Protein AF-A0AAW4YVU4-F1 (afdb_monomer_lite)

Organism: NCBI:txid52021

Radius of gyration: 49.83 Å; chains: 1; bounding box: 96×43×138 Å

Secondary structure (DSSP, 8-state):
-HHHHHHHHHHHTTS-TT-HHHHHHHHHHHHHTT-GGGGHHHHHHTS-HHHHHHHHHHHTTSHHHHHHHHHHHHHHHHHHHHHHH---------HHHHHHHHHHHHHTT--HHHHHHHHHHHHHHHHHHHHHHHHHHHHHHHHHHHHHHHHHHHHHHHHHHHHHHHHHHHHHHHHHHHHHHHHH-S--TTHHHH---HHHHHHHHHHHHHHHHHHHHHHHHHHHS--HHHHHHHHHHHHHHHHHHHTTS--

Foldseek 3Di:
DVVLVVVLCVLLVLQDQPDVVLLVLVCVVCVVVVNCVLCPQCVVPPVTSVSVSVSLSVVVVDPVSSVVSVVSSVVVVVVVCCVVVDDDDDDDDPPVVVVVLVVQCVVVVHDSVVSVVVVVVVVVVVVVVVVVVVVVVVVVVVVVVVVVVVVVVVLVVLVVVLVVVVVVVVVVVVVVVVVVCVVCDPDDPVVVVVPPPVVVVVVVVVVVVVVVVSVVVVVVSVVVPDPVVVVVVVVVVVVVVVVVVVVPPDD

Sequence (251 aa):
MERCHAEHQSLLNWMSNENQDQIDWIVGYLYKKNMQALLGDFFTLDGSNQTLIKIFEKELSKAEFRELIRKMRAAWHQQSYRKKKGKQVSFQLPERTVSELEKIAKDRSQSRTQTLRQIIHDAANQNQRLNKQSKKKIETLQKNLKALSGEKAAAEKIRNRIINTLSEKLAEEVMLRSLYEEAMGPINKEELEEFKNEKFNETLLKRIEGILESISDIRLLRTGIKPIREHLSTIQTLLEDKTHSAGKTNI

Structure (mmCIF, N/CA/C/O backbone):
data_AF-A0AAW4YVU4-F1
#
_entry.id   AF-A0AAW4YVU4-F1
#
loop_
_atom_site.group_PDB
_atom_site.id
_atom_site.type_symbol
_atom_site.label_atom_id
_atom_site.label_alt_id
_atom_site.label_comp_id
_atom_site.label_asym_id
_atom_site.label_entity_id
_atom_site.label_seq_id
_atom_site.pdbx_PDB_ins_code
_atom_site.Cartn_x
_atom_site.Cartn_y
_atom_site.Cartn_z
_atom_site.occupancy
_atom_site.B_iso_or_equiv
_atom_site.auth_seq_id
_atom_site.auth_comp_id
_atom_site.auth_asym_id
_atom_site.auth_atom_id
_atom_site.pdbx_PDB_model_num
ATOM 1 N N . MET A 1 1 ? 27.906 10.016 -59.279 1.00 51.28 1 MET A N 1
ATOM 2 C CA . MET A 1 1 ? 28.659 10.209 -58.018 1.00 51.28 1 MET A CA 1
ATOM 3 C C . MET A 1 1 ? 27.842 10.900 -56.920 1.00 51.28 1 MET A C 1
ATOM 5 O O . MET A 1 1 ? 28.129 10.667 -55.756 1.00 51.28 1 MET A O 1
ATOM 9 N N . GLU A 1 2 ? 26.778 11.646 -57.239 1.00 48.53 2 GLU A N 1
ATOM 10 C CA . GLU A 1 2 ? 25.971 12.387 -56.246 1.00 48.53 2 GLU A CA 1
ATOM 11 C C . GLU A 1 2 ? 25.178 11.513 -55.250 1.00 48.53 2 GLU A C 1
ATOM 13 O O . GLU A 1 2 ? 25.048 11.879 -54.085 1.00 48.53 2 GLU A O 1
ATOM 18 N N . ARG A 1 3 ? 24.713 10.316 -55.645 1.00 53.78 3 ARG A N 1
ATOM 19 C CA . ARG A 1 3 ? 23.955 9.418 -54.742 1.00 53.78 3 ARG A CA 1
ATOM 20 C C . ARG A 1 3 ? 24.776 8.889 -53.555 1.00 53.78 3 ARG A C 1
ATOM 22 O O . ARG A 1 3 ? 24.233 8.725 -52.471 1.00 53.78 3 ARG A O 1
ATOM 29 N N . CYS A 1 4 ? 26.082 8.682 -53.737 1.00 57.66 4 CYS A N 1
ATOM 30 C CA . CYS A 1 4 ? 26.970 8.156 -52.691 1.00 57.66 4 CYS A CA 1
ATOM 31 C C . CYS A 1 4 ? 27.216 9.195 -51.578 1.00 57.66 4 CYS A C 1
ATOM 33 O O . CYS A 1 4 ? 27.234 8.863 -50.396 1.00 57.66 4 CYS A O 1
ATOM 35 N N . HIS A 1 5 ? 27.311 10.480 -51.941 1.00 59.38 5 HIS A N 1
ATOM 36 C CA . HIS A 1 5 ? 27.473 11.564 -50.969 1.00 59.38 5 HIS A CA 1
ATOM 37 C C . HIS A 1 5 ? 26.225 11.779 -50.101 1.00 59.38 5 HIS A C 1
ATOM 39 O O . HIS A 1 5 ? 26.355 11.991 -48.896 1.00 59.38 5 HIS A O 1
ATOM 45 N N . ALA A 1 6 ? 25.025 11.665 -50.679 1.00 61.94 6 ALA A N 1
ATOM 46 C CA . ALA A 1 6 ? 23.771 11.817 -49.939 1.00 61.94 6 ALA A CA 1
ATOM 47 C C . ALA A 1 6 ? 23.548 10.692 -48.905 1.00 61.94 6 ALA A C 1
ATOM 49 O O . ALA A 1 6 ? 23.104 10.945 -47.782 1.00 61.94 6 ALA A O 1
ATOM 50 N N . GLU A 1 7 ? 23.903 9.449 -49.246 1.00 64.12 7 GLU A N 1
ATOM 51 C CA . GLU A 1 7 ? 23.821 8.308 -48.323 1.00 64.12 7 GLU A CA 1
ATOM 52 C C . GLU A 1 7 ? 24.823 8.423 -47.165 1.00 64.12 7 GLU A C 1
ATOM 54 O O . GLU A 1 7 ? 24.492 8.116 -46.016 1.00 64.12 7 GLU A O 1
ATOM 59 N N . HIS A 1 8 ? 26.030 8.922 -47.443 1.00 68.88 8 HIS A N 1
ATOM 60 C CA . HIS A 1 8 ? 27.055 9.166 -46.429 1.00 68.88 8 HIS A CA 1
ATOM 61 C C . HIS A 1 8 ? 26.654 10.270 -45.443 1.00 68.88 8 HIS A C 1
ATOM 63 O O . HIS A 1 8 ? 26.798 10.083 -44.235 1.00 68.88 8 HIS A O 1
ATOM 69 N N . GLN A 1 9 ? 26.061 11.366 -45.922 1.00 66.50 9 GLN A N 1
ATOM 70 C CA . GLN A 1 9 ? 25.547 12.426 -45.048 1.00 66.50 9 GLN A CA 1
ATOM 71 C C . GLN A 1 9 ? 24.393 11.925 -44.167 1.00 66.50 9 GLN A C 1
ATOM 73 O O . GLN A 1 9 ? 24.386 12.152 -42.957 1.00 66.50 9 GLN A O 1
ATOM 78 N N . SER A 1 10 ? 23.471 11.131 -44.723 1.00 75.69 10 SER A N 1
ATOM 79 C CA . SER A 1 10 ? 22.367 10.531 -43.956 1.00 75.69 10 SER A CA 1
ATOM 80 C C . SER A 1 10 ? 22.841 9.656 -42.783 1.00 75.69 10 SER A C 1
ATOM 82 O O . SER A 1 10 ? 22.226 9.644 -41.710 1.00 75.69 10 SER A O 1
ATOM 84 N N . LEU A 1 11 ? 23.970 8.955 -42.946 1.00 77.69 11 LEU A N 1
ATOM 85 C CA . LEU A 1 11 ? 24.564 8.110 -41.905 1.00 77.69 11 LEU A CA 1
ATOM 86 C C . LEU A 1 11 ? 25.209 8.896 -40.759 1.00 77.69 11 LEU A C 1
ATOM 88 O O . LEU A 1 11 ? 25.301 8.350 -39.657 1.00 77.69 11 LEU A O 1
ATOM 92 N N . LEU A 1 12 ? 25.630 10.141 -40.985 1.00 82.44 12 LEU A N 1
ATOM 93 C CA . LEU A 1 12 ? 26.300 10.974 -39.981 1.00 82.44 12 LEU A CA 1
ATOM 94 C C . LEU A 1 12 ? 25.370 11.995 -39.308 1.00 82.44 12 LEU A C 1
ATOM 96 O O . LEU A 1 12 ? 25.697 12.482 -38.229 1.00 82.44 12 LEU A O 1
ATOM 100 N N . ASN A 1 13 ? 24.169 12.224 -39.851 1.00 85.00 13 ASN A N 1
ATOM 101 C CA . ASN A 1 13 ? 23.169 13.176 -39.337 1.00 85.00 13 ASN A CA 1
ATOM 102 C C . ASN A 1 13 ? 22.728 12.967 -37.871 1.00 85.00 13 ASN A C 1
ATOM 104 O O . ASN A 1 13 ? 22.052 13.820 -37.303 1.00 85.00 13 ASN A O 1
ATOM 108 N N . TRP A 1 14 ? 23.056 11.834 -37.242 1.00 86.38 14 TRP A N 1
ATOM 109 C CA . TRP A 1 14 ? 22.748 11.589 -35.827 1.00 86.38 14 TRP A CA 1
ATOM 110 C C . TRP A 1 14 ? 23.765 12.219 -34.861 1.00 86.38 14 TRP A C 1
ATOM 112 O O . TRP A 1 14 ? 23.506 12.238 -33.655 1.00 86.38 14 TRP A O 1
ATOM 122 N N . MET A 1 15 ? 24.915 12.690 -35.354 1.00 84.19 15 MET A N 1
ATOM 123 C CA . MET A 1 15 ? 25.918 13.400 -34.558 1.00 84.19 15 MET A CA 1
ATOM 124 C C . MET A 1 15 ? 25.582 14.890 -34.536 1.00 84.19 15 MET A C 1
ATOM 126 O O . MET A 1 15 ? 25.544 15.545 -35.573 1.00 84.19 15 MET A O 1
ATOM 130 N N . SER A 1 16 ? 25.289 15.420 -33.352 1.00 78.69 16 SER A N 1
ATOM 131 C CA . SER A 1 16 ? 24.908 16.819 -33.170 1.00 78.69 16 SER A CA 1
ATOM 132 C C . SER A 1 16 ? 26.144 17.670 -32.911 1.00 78.69 16 SER A C 1
ATOM 134 O O . SER A 1 16 ? 26.851 17.429 -31.937 1.00 78.69 16 SER A O 1
ATOM 136 N N . ASN A 1 17 ? 26.367 18.709 -33.717 1.00 70.44 17 ASN A N 1
ATOM 137 C CA . ASN A 1 17 ? 27.566 19.557 -33.642 1.00 70.44 17 ASN A CA 1
ATOM 138 C C . ASN A 1 17 ? 27.829 20.199 -32.266 1.00 70.44 17 ASN A C 1
ATOM 140 O O . ASN A 1 17 ? 28.971 20.522 -31.968 1.00 70.44 17 ASN A O 1
ATOM 144 N N . GLU A 1 18 ? 26.808 20.323 -31.419 1.00 74.94 18 GLU A N 1
ATOM 145 C CA . GLU A 1 18 ? 26.868 21.031 -30.132 1.00 74.94 18 GLU A CA 1
ATOM 146 C C . GLU A 1 18 ? 26.845 20.098 -28.905 1.00 74.94 18 GLU A C 1
ATOM 148 O O . GLU A 1 18 ? 26.817 20.556 -27.766 1.00 74.94 18 GLU A O 1
ATOM 153 N N . ASN A 1 19 ? 26.826 18.774 -29.099 1.00 83.38 19 ASN A N 1
ATOM 154 C CA . ASN A 1 19 ? 26.655 17.827 -27.996 1.00 83.38 19 ASN A CA 1
ATOM 155 C C . ASN A 1 19 ? 27.993 17.245 -27.510 1.00 83.38 19 ASN A C 1
ATOM 157 O O . ASN A 1 19 ? 28.415 16.184 -27.972 1.00 83.38 19 ASN A O 1
ATOM 161 N N . GLN A 1 20 ? 28.631 17.907 -26.540 1.00 83.56 20 GLN A N 1
ATOM 162 C CA . GLN A 1 20 ? 29.910 17.456 -25.968 1.00 83.56 20 GLN A CA 1
ATOM 163 C C . GLN A 1 20 ? 29.821 16.056 -25.335 1.00 83.56 20 GLN A C 1
ATOM 165 O O . GLN A 1 20 ? 30.688 15.214 -25.548 1.00 83.56 20 GLN A O 1
ATOM 170 N N . ASP A 1 21 ? 28.710 15.753 -24.662 1.00 86.25 21 ASP A N 1
ATOM 171 C CA . ASP A 1 21 ? 28.424 14.432 -24.088 1.00 86.25 21 ASP A CA 1
ATOM 172 C C . ASP A 1 21 ? 28.455 13.310 -25.143 1.00 86.25 21 ASP A C 1
ATOM 174 O O . ASP A 1 21 ? 28.784 12.158 -24.839 1.00 86.25 21 ASP A O 1
ATOM 178 N N . GLN A 1 22 ? 28.058 13.629 -26.380 1.00 87.75 22 GLN A N 1
ATOM 179 C CA . GLN A 1 22 ? 28.085 12.702 -27.509 1.00 87.75 22 GLN A CA 1
ATOM 180 C C . GLN A 1 22 ? 29.507 12.487 -28.021 1.00 87.75 22 GLN A C 1
ATOM 182 O O . GLN A 1 22 ? 29.857 11.354 -28.347 1.00 87.75 22 GLN A O 1
ATOM 187 N N . ILE A 1 23 ? 30.325 13.540 -28.046 1.00 86.06 23 ILE A N 1
ATOM 188 C CA . ILE A 1 23 ? 31.736 13.489 -28.447 1.00 86.06 23 ILE A CA 1
ATOM 189 C C . ILE A 1 23 ? 32.519 12.602 -27.485 1.00 86.06 23 ILE A C 1
ATOM 191 O O . ILE A 1 23 ? 33.116 11.610 -27.907 1.00 86.06 23 ILE A O 1
ATOM 195 N N . ASP A 1 24 ? 32.441 12.898 -26.189 1.00 88.75 24 ASP A N 1
ATOM 196 C CA . ASP A 1 24 ? 33.165 12.160 -25.153 1.00 88.75 24 ASP A CA 1
ATOM 197 C C . ASP A 1 24 ? 32.777 10.676 -25.164 1.00 88.75 24 ASP A C 1
ATOM 199 O O . ASP A 1 24 ? 33.612 9.779 -24.996 1.00 88.75 24 ASP A O 1
ATOM 203 N N . TRP A 1 25 ? 31.498 10.389 -25.429 1.00 92.38 25 TRP A N 1
ATOM 204 C CA . TRP A 1 25 ? 31.038 9.018 -25.568 1.00 92.38 25 TRP A CA 1
ATOM 205 C C . TRP A 1 25 ? 31.552 8.328 -26.833 1.00 92.38 25 TRP A C 1
ATOM 207 O O . TRP A 1 25 ? 31.959 7.170 -26.741 1.00 92.38 25 TRP A O 1
ATOM 217 N N . ILE A 1 26 ? 31.548 8.998 -27.992 1.00 90.50 26 ILE A N 1
ATOM 218 C CA . ILE A 1 26 ? 32.075 8.447 -29.254 1.00 90.50 26 ILE A CA 1
ATOM 219 C C . ILE A 1 26 ? 33.560 8.115 -29.095 1.00 90.50 26 ILE A C 1
ATOM 221 O O . ILE A 1 26 ? 33.975 6.997 -29.405 1.00 90.50 26 ILE A O 1
ATOM 225 N N . VAL A 1 27 ? 34.339 9.046 -28.542 1.00 89.69 27 VAL A N 1
ATOM 226 C CA . VAL A 1 27 ? 35.763 8.854 -28.245 1.00 89.69 27 VAL A CA 1
ATOM 227 C C . VAL A 1 27 ? 35.943 7.628 -27.349 1.00 89.69 27 VAL A C 1
ATOM 229 O O . VAL A 1 27 ? 36.633 6.676 -27.721 1.00 89.69 27 VAL A O 1
ATOM 232 N N . GLY A 1 28 ? 35.241 7.575 -26.213 1.00 91.12 28 GLY A N 1
ATOM 233 C CA . GLY A 1 28 ? 35.300 6.433 -25.298 1.00 91.12 28 GLY A CA 1
ATOM 234 C C . GLY A 1 28 ? 34.831 5.108 -25.916 1.00 91.12 28 GLY A C 1
ATOM 235 O O . GLY A 1 28 ? 35.348 4.043 -25.570 1.00 91.12 28 GLY A O 1
ATOM 236 N N . TYR A 1 29 ? 33.867 5.142 -26.838 1.00 92.50 29 TYR A N 1
ATOM 237 C CA . TYR A 1 29 ? 33.389 3.965 -27.562 1.00 92.50 29 TYR A CA 1
ATOM 238 C C . TYR A 1 29 ? 34.465 3.412 -28.505 1.00 92.50 29 TYR A C 1
ATOM 240 O O . TYR A 1 29 ? 34.695 2.201 -28.517 1.00 92.50 29 TYR A O 1
ATOM 248 N N . LEU A 1 30 ? 35.157 4.284 -29.243 1.00 89.88 30 LEU A N 1
ATOM 249 C CA . LEU A 1 30 ? 36.240 3.900 -30.150 1.00 89.88 30 LEU A CA 1
ATOM 250 C C . LEU A 1 30 ? 37.445 3.327 -29.397 1.00 89.88 30 LEU A C 1
ATOM 252 O O . LEU A 1 30 ? 37.969 2.292 -29.810 1.00 89.88 30 LEU A O 1
ATOM 256 N N . TYR A 1 31 ? 37.815 3.903 -28.248 1.00 90.19 31 TYR A N 1
ATOM 257 C CA . TYR A 1 31 ? 38.836 3.319 -27.367 1.00 90.19 31 TYR A CA 1
ATOM 258 C C . TYR A 1 31 ? 38.463 1.902 -26.916 1.00 90.19 31 TYR A C 1
ATOM 260 O O . TYR A 1 31 ? 39.266 0.981 -27.025 1.00 90.19 31 TYR A O 1
ATOM 268 N N . LYS A 1 32 ? 37.215 1.680 -26.483 1.00 90.94 32 LYS A N 1
ATOM 269 C CA . LYS A 1 32 ? 36.736 0.346 -26.067 1.00 90.94 32 LYS A CA 1
ATOM 270 C C . LYS A 1 32 ? 36.708 -0.684 -27.196 1.00 90.94 32 LYS A C 1
ATOM 272 O O . LYS A 1 32 ? 36.648 -1.881 -26.924 1.00 90.94 32 LYS A O 1
ATOM 277 N N . LYS A 1 33 ? 36.684 -0.236 -28.450 1.00 88.94 33 LYS A N 1
ATOM 278 C CA . LYS A 1 33 ? 36.718 -1.091 -29.641 1.00 88.94 33 LYS A CA 1
ATOM 279 C C . LYS A 1 33 ? 38.113 -1.211 -30.256 1.00 88.94 33 LYS A C 1
ATOM 281 O O . LYS A 1 33 ? 38.223 -1.814 -31.317 1.00 88.94 33 LYS A O 1
ATOM 286 N N . ASN A 1 34 ? 39.153 -0.707 -29.583 1.00 86.56 34 ASN A N 1
ATOM 287 C CA . ASN A 1 34 ? 40.540 -0.684 -30.058 1.00 86.56 34 ASN A CA 1
ATOM 288 C C . ASN A 1 34 ? 40.713 0.053 -31.400 1.00 86.56 34 ASN A C 1
ATOM 290 O O . ASN A 1 34 ? 41.526 -0.332 -32.235 1.00 86.56 34 ASN A O 1
ATOM 294 N N . MET A 1 35 ? 39.924 1.107 -31.623 1.00 84.75 35 MET A N 1
ATOM 295 C CA . MET A 1 35 ? 39.924 1.906 -32.855 1.00 84.75 35 MET A CA 1
ATOM 296 C C . MET A 1 35 ? 40.498 3.312 -32.645 1.00 84.75 35 MET A C 1
ATOM 298 O O . MET A 1 35 ? 40.190 4.237 -33.394 1.00 84.75 35 MET A O 1
ATOM 302 N N . GLN A 1 36 ? 41.358 3.490 -31.639 1.00 82.50 36 GLN A N 1
ATOM 303 C CA . GLN A 1 36 ? 41.966 4.783 -31.312 1.00 82.50 36 GLN A CA 1
ATOM 304 C C . GLN A 1 36 ? 42.827 5.374 -32.437 1.00 82.50 36 GLN A C 1
ATOM 306 O O . GLN A 1 36 ? 43.019 6.584 -32.471 1.00 82.50 36 GLN A O 1
ATOM 311 N N . ALA A 1 37 ? 43.302 4.555 -33.383 1.00 81.75 37 ALA A N 1
ATOM 312 C CA . ALA A 1 37 ? 44.045 5.034 -34.551 1.00 81.75 37 ALA A CA 1
ATOM 313 C C . ALA A 1 37 ? 43.235 6.044 -35.388 1.00 81.75 37 ALA A C 1
ATOM 315 O O . ALA A 1 37 ? 43.804 6.960 -35.968 1.00 81.75 37 ALA A O 1
ATOM 316 N N . LEU A 1 38 ? 41.902 5.929 -35.382 1.00 79.31 38 LEU A N 1
ATOM 317 C CA . LEU A 1 38 ? 41.000 6.860 -36.065 1.00 79.31 38 LEU A CA 1
ATOM 318 C C . LEU A 1 38 ? 40.892 8.223 -35.370 1.00 79.31 38 LEU A C 1
ATOM 320 O O . LEU A 1 38 ? 40.381 9.169 -35.954 1.00 79.31 38 LEU A O 1
ATOM 324 N N . LEU A 1 39 ? 41.343 8.332 -34.121 1.00 80.25 39 LEU A N 1
ATOM 325 C CA . LEU A 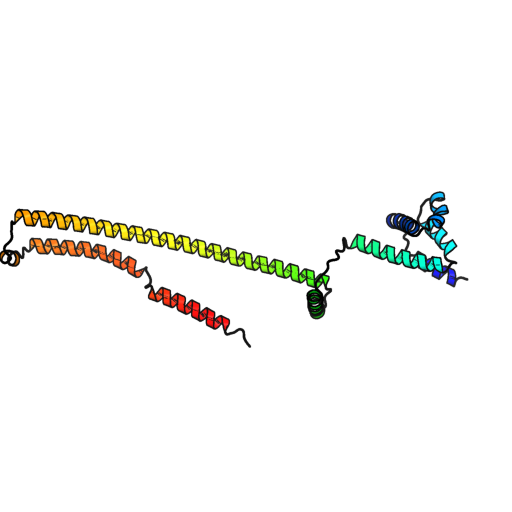1 39 ? 41.288 9.567 -33.342 1.00 80.25 39 LEU A CA 1
ATOM 326 C C . LEU A 1 39 ? 42.593 10.371 -33.414 1.00 80.25 39 LEU A C 1
ATOM 328 O O . LEU A 1 39 ? 42.666 11.435 -32.806 1.00 80.25 39 LEU A O 1
ATOM 332 N N . GLY A 1 40 ? 43.609 9.903 -34.149 1.00 74.88 40 GLY A N 1
ATOM 333 C CA . GLY A 1 40 ? 44.894 10.602 -34.268 1.00 74.88 40 GLY A CA 1
ATOM 334 C C . GLY A 1 40 ? 44.731 12.051 -34.734 1.00 74.88 40 GLY A C 1
ATOM 335 O O . GLY A 1 40 ? 45.221 12.968 -34.081 1.00 74.88 40 GLY A O 1
ATOM 336 N N . ASP A 1 41 ? 43.940 12.256 -35.790 1.00 72.62 41 ASP A N 1
ATOM 337 C CA . ASP A 1 41 ? 43.628 13.584 -36.337 1.00 72.62 41 ASP A CA 1
ATOM 338 C C . ASP A 1 41 ? 42.663 14.388 -35.444 1.00 72.62 41 ASP A C 1
ATOM 340 O O . ASP A 1 41 ? 42.602 15.612 -35.506 1.00 72.62 41 ASP A O 1
ATOM 344 N N . PHE A 1 42 ? 41.884 13.717 -34.594 1.00 77.00 42 PHE A N 1
ATOM 345 C CA . PHE A 1 42 ? 40.897 14.382 -33.745 1.00 77.00 42 PHE A CA 1
ATOM 346 C C . PHE A 1 42 ? 41.563 15.203 -32.633 1.00 77.00 42 PHE A C 1
ATOM 348 O O . PHE A 1 42 ? 41.157 16.339 -32.381 1.00 77.00 42 PHE A O 1
ATOM 355 N N . PHE A 1 43 ? 42.609 14.653 -32.009 1.00 73.06 43 PHE A N 1
ATOM 356 C CA . PHE A 1 43 ? 43.336 15.314 -30.921 1.00 73.06 43 PHE A CA 1
ATOM 357 C C . PHE A 1 43 ? 44.284 16.424 -31.392 1.00 73.06 43 PHE A C 1
ATOM 359 O O . PHE A 1 43 ? 44.678 17.259 -30.584 1.00 73.06 43 PHE A O 1
ATOM 366 N N . THR A 1 44 ? 44.653 16.447 -32.675 1.00 68.19 44 THR A N 1
ATOM 367 C CA . THR A 1 44 ? 45.578 17.446 -33.231 1.00 68.19 44 THR A CA 1
ATOM 368 C C . THR A 1 44 ? 44.879 18.693 -33.767 1.00 68.19 44 THR A C 1
ATOM 370 O O . THR A 1 44 ? 45.509 19.745 -33.830 1.00 68.19 44 THR A O 1
ATOM 373 N N . LEU A 1 45 ? 43.605 18.591 -34.163 1.00 62.53 45 LEU A N 1
ATOM 374 C CA . LEU A 1 45 ? 42.924 19.646 -34.919 1.00 62.53 45 LEU A CA 1
ATOM 375 C C . LEU A 1 45 ? 42.042 20.572 -34.070 1.00 62.53 45 LEU A C 1
ATOM 377 O O . LEU A 1 45 ? 42.078 21.768 -34.326 1.00 62.53 45 LEU A O 1
ATOM 381 N N . ASP A 1 46 ? 41.267 20.056 -33.104 1.00 70.00 46 ASP A N 1
ATOM 382 C CA . ASP A 1 46 ? 40.435 20.879 -32.186 1.00 70.00 46 ASP A CA 1
ATOM 383 C C . ASP A 1 46 ? 39.620 20.043 -31.171 1.00 70.00 46 ASP A C 1
ATOM 385 O O . ASP A 1 46 ? 39.001 20.568 -30.253 1.00 70.00 46 ASP A O 1
ATOM 389 N N . GLY A 1 47 ? 39.501 18.722 -31.367 1.00 68.75 47 GLY A N 1
ATOM 390 C CA . GLY A 1 47 ? 38.581 17.903 -30.569 1.00 68.75 47 GLY A CA 1
ATOM 391 C C . GLY A 1 47 ? 37.086 18.202 -30.800 1.00 68.75 47 GLY A C 1
ATOM 392 O O . GLY A 1 47 ? 36.236 17.749 -30.033 1.00 68.75 47 GLY A O 1
ATOM 393 N N . SER A 1 48 ? 36.732 18.947 -31.853 1.00 75.50 48 SER A N 1
ATOM 394 C CA . SER A 1 48 ? 35.347 19.322 -32.164 1.00 75.50 48 SER A CA 1
ATOM 395 C C . SER A 1 48 ? 34.599 18.263 -32.992 1.00 75.50 48 SER A C 1
ATOM 397 O O . SER A 1 48 ? 35.190 17.463 -33.725 1.00 75.50 48 SER A O 1
ATOM 399 N N . ASN A 1 49 ? 33.260 18.258 -32.917 1.00 74.44 49 ASN A N 1
ATOM 400 C CA . ASN A 1 49 ? 32.423 17.260 -33.607 1.00 74.44 49 ASN A CA 1
ATOM 401 C C . ASN A 1 49 ? 32.553 17.314 -35.139 1.00 74.44 49 ASN A C 1
ATOM 403 O O . ASN A 1 49 ? 32.461 16.292 -35.817 1.00 74.44 49 ASN A O 1
ATOM 407 N N . GLN A 1 50 ? 32.823 18.497 -35.696 1.00 77.88 50 GLN A N 1
ATOM 408 C CA . GLN A 1 50 ? 33.059 18.662 -37.132 1.00 77.88 50 GLN A CA 1
ATOM 409 C C . GLN A 1 50 ? 34.321 17.921 -37.593 1.00 77.88 50 GLN A C 1
ATOM 411 O O . GLN A 1 50 ? 34.358 17.401 -38.708 1.00 77.88 50 GLN A O 1
ATOM 416 N N . THR A 1 51 ? 35.337 17.825 -36.733 1.00 80.12 51 THR A N 1
ATOM 417 C CA . THR A 1 51 ? 36.559 17.062 -37.008 1.00 80.12 51 THR A CA 1
ATOM 418 C C . THR A 1 51 ? 36.269 15.562 -37.034 1.00 80.12 51 THR A C 1
ATOM 420 O O . THR A 1 51 ? 36.713 14.882 -37.957 1.00 80.12 51 THR A O 1
ATOM 423 N N . LEU A 1 52 ? 35.442 15.048 -36.111 1.00 81.50 52 LEU A N 1
ATOM 424 C CA . LEU A 1 52 ? 34.991 13.646 -36.142 1.00 81.50 52 LEU A CA 1
ATOM 425 C C . LEU A 1 52 ? 34.185 13.325 -37.399 1.00 81.50 52 LEU A C 1
ATOM 427 O O . LEU A 1 52 ? 34.434 12.304 -38.035 1.00 81.50 52 LEU A O 1
ATOM 431 N N . ILE A 1 53 ? 33.259 14.206 -37.789 1.00 83.56 53 ILE A N 1
ATOM 432 C CA . ILE A 1 53 ? 32.464 14.044 -39.013 1.00 83.56 53 ILE A CA 1
ATOM 433 C C . ILE A 1 53 ? 33.386 13.944 -40.232 1.00 83.56 53 ILE A C 1
ATOM 435 O O . ILE A 1 53 ? 33.262 12.997 -41.001 1.00 83.56 53 ILE A O 1
ATOM 439 N N . LYS A 1 54 ? 34.371 14.840 -40.362 1.00 82.94 54 LYS A N 1
ATOM 440 C CA . LYS A 1 54 ? 35.336 14.823 -41.475 1.00 82.94 54 LYS A CA 1
ATOM 441 C C . LYS A 1 54 ? 36.214 13.570 -41.486 1.00 82.94 54 LYS A C 1
ATOM 443 O O . LYS A 1 54 ? 36.502 13.039 -42.557 1.00 82.94 54 LYS A O 1
ATOM 448 N N . ILE A 1 55 ? 36.647 13.083 -40.321 1.00 83.50 55 ILE A N 1
ATOM 449 C CA . ILE A 1 55 ? 37.404 11.825 -40.221 1.00 83.50 55 ILE A CA 1
ATOM 450 C C . ILE A 1 55 ? 36.526 10.650 -40.666 1.00 83.50 55 ILE A C 1
ATOM 452 O O . ILE A 1 55 ? 36.959 9.801 -41.444 1.00 83.50 55 ILE A O 1
ATOM 456 N N . PHE A 1 56 ? 35.263 10.632 -40.242 1.00 84.12 56 PHE A N 1
ATOM 457 C CA . PHE A 1 56 ? 34.325 9.581 -40.616 1.00 84.12 56 PHE A CA 1
ATOM 458 C C . PHE A 1 56 ? 33.954 9.635 -42.104 1.00 84.12 56 PHE A C 1
ATOM 460 O O . PHE A 1 56 ? 33.856 8.583 -42.729 1.00 84.12 56 PHE A O 1
ATOM 467 N N . GLU A 1 57 ? 33.830 10.820 -42.705 1.00 84.25 57 GLU A N 1
ATOM 468 C CA . GLU A 1 57 ? 33.616 11.004 -44.150 1.00 84.25 57 GLU A CA 1
ATOM 469 C C . GLU A 1 57 ? 34.737 10.407 -45.006 1.00 84.25 57 GLU A C 1
ATOM 471 O O . GLU A 1 57 ? 34.449 9.804 -46.041 1.00 84.25 57 GLU A O 1
ATOM 476 N N . LYS A 1 58 ? 35.997 10.495 -44.560 1.00 82.56 58 LYS A N 1
ATOM 477 C CA . LYS A 1 58 ? 37.145 9.896 -45.266 1.00 82.56 58 LYS A CA 1
ATOM 478 C C . LYS A 1 58 ? 37.105 8.362 -45.257 1.00 82.56 58 LYS A C 1
ATOM 480 O O . LYS A 1 58 ? 37.429 7.721 -46.256 1.00 82.56 58 LYS A O 1
ATOM 485 N N . GLU A 1 5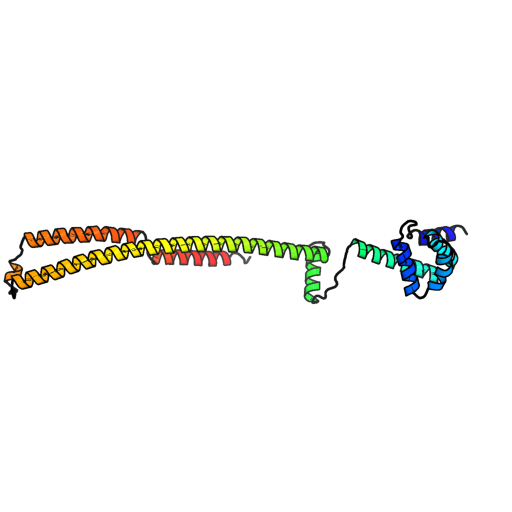9 ? 36.663 7.769 -44.150 1.00 81.38 59 GLU A N 1
ATOM 486 C CA . GLU A 1 59 ? 36.661 6.313 -43.935 1.00 81.38 59 GLU A CA 1
ATOM 487 C C . GLU A 1 59 ? 35.345 5.620 -44.349 1.00 81.38 59 GLU A C 1
ATOM 489 O O . GLU A 1 59 ? 35.278 4.392 -44.430 1.00 81.38 59 GLU A O 1
ATOM 494 N N . LEU A 1 60 ? 34.299 6.385 -44.691 1.00 80.06 60 LEU A N 1
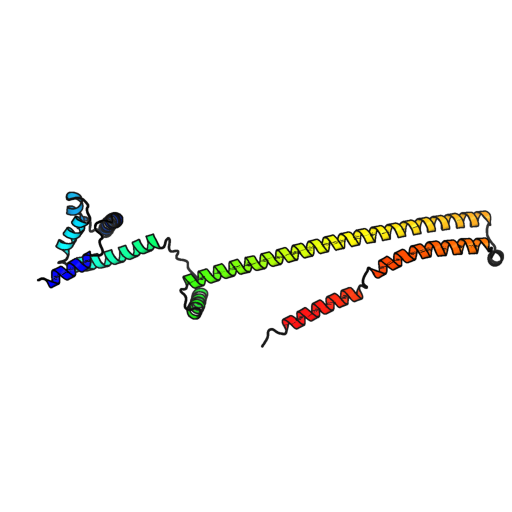ATOM 495 C CA . LEU A 1 60 ? 32.979 5.892 -45.127 1.00 80.06 60 LEU A CA 1
ATOM 496 C C . LEU A 1 60 ? 33.000 5.060 -46.421 1.00 80.06 60 LEU A C 1
ATOM 498 O O . LEU A 1 60 ? 32.052 4.314 -46.697 1.00 80.06 60 LEU A O 1
ATOM 502 N N . SER A 1 61 ? 34.085 5.138 -47.193 1.00 79.75 61 SER A N 1
ATOM 503 C CA . SER A 1 61 ? 34.321 4.288 -48.365 1.00 79.75 61 SER A CA 1
ATOM 504 C C . SER A 1 61 ? 34.346 2.793 -48.001 1.00 79.75 61 SER A C 1
ATOM 506 O O . SER A 1 61 ? 33.854 1.960 -48.771 1.00 79.75 61 SER A O 1
ATOM 508 N N . LYS A 1 62 ? 34.802 2.443 -46.791 1.00 85.44 62 LYS A N 1
ATOM 509 C CA . LYS A 1 62 ? 34.898 1.062 -46.298 1.00 85.44 62 LYS A CA 1
ATOM 510 C C . LYS A 1 62 ? 33.558 0.567 -45.741 1.00 85.44 62 LYS A C 1
ATOM 512 O O . LYS A 1 62 ? 32.941 1.195 -44.881 1.00 85.44 62 LYS A O 1
ATOM 517 N N . ALA A 1 63 ? 33.112 -0.609 -46.189 1.00 84.50 63 ALA A N 1
ATOM 518 C CA . ALA A 1 63 ? 31.844 -1.204 -45.748 1.00 84.50 63 ALA A CA 1
ATOM 519 C C . ALA A 1 63 ? 31.813 -1.516 -44.241 1.00 84.50 63 ALA A C 1
ATOM 521 O O . ALA A 1 63 ? 30.810 -1.266 -43.575 1.00 84.50 63 ALA A O 1
ATOM 522 N N . GLU A 1 64 ? 32.932 -1.989 -43.695 1.00 83.56 64 GLU A N 1
ATOM 523 C CA . GLU A 1 64 ? 33.085 -2.286 -42.266 1.00 83.56 64 GLU A CA 1
ATOM 524 C C . GLU A 1 64 ? 32.889 -1.040 -41.395 1.00 83.56 64 GLU A C 1
ATOM 526 O O . GLU A 1 64 ? 32.294 -1.103 -40.317 1.00 83.56 64 GLU A O 1
ATOM 531 N N . PHE A 1 65 ? 33.322 0.116 -41.901 1.00 84.94 65 PHE A N 1
ATOM 532 C CA . PHE A 1 65 ? 33.199 1.388 -41.206 1.00 84.94 65 PHE A CA 1
ATOM 533 C C . PHE A 1 65 ? 31.749 1.893 -41.171 1.00 84.94 65 PHE A C 1
ATOM 535 O O . PHE A 1 65 ? 31.281 2.400 -40.150 1.00 84.94 65 PHE A O 1
ATOM 542 N N . ARG A 1 66 ? 30.979 1.658 -42.241 1.00 85.62 66 ARG A N 1
ATOM 543 C CA . ARG A 1 66 ? 29.532 1.944 -42.260 1.00 85.62 66 ARG A CA 1
ATOM 544 C C . ARG A 1 66 ? 28.777 1.126 -41.210 1.00 85.62 66 ARG A C 1
ATOM 546 O O . ARG A 1 66 ? 27.918 1.662 -40.508 1.00 85.62 66 ARG A O 1
ATOM 553 N N . GLU A 1 67 ? 29.118 -0.152 -41.060 1.00 87.75 67 GLU A N 1
ATOM 554 C CA . GLU A 1 67 ? 28.535 -1.015 -40.025 1.00 87.75 67 GLU A CA 1
ATOM 555 C C . GLU A 1 67 ? 28.934 -0.590 -38.610 1.00 87.75 67 GLU A C 1
ATOM 557 O O . GLU A 1 67 ? 28.105 -0.609 -37.693 1.00 87.75 67 GLU A O 1
ATOM 562 N N . LEU A 1 68 ? 30.178 -0.148 -38.419 1.00 88.69 68 LEU A N 1
ATOM 563 C CA . LEU A 1 68 ? 30.624 0.423 -37.152 1.00 88.69 68 LEU A CA 1
ATOM 564 C C . LEU A 1 68 ? 29.789 1.652 -36.771 1.00 88.69 68 LEU A C 1
ATOM 566 O O . LEU A 1 68 ? 29.279 1.706 -35.651 1.00 88.69 68 LEU A O 1
ATOM 570 N N . ILE A 1 69 ? 29.593 2.597 -37.696 1.00 88.81 69 ILE A N 1
ATOM 571 C CA . ILE A 1 69 ? 28.784 3.801 -37.450 1.00 88.81 69 ILE A CA 1
ATOM 572 C C . ILE A 1 69 ? 27.345 3.421 -37.075 1.00 88.81 69 ILE A C 1
ATOM 574 O O . ILE A 1 69 ? 26.791 3.978 -36.126 1.00 88.81 69 ILE A O 1
ATOM 578 N N . ARG A 1 70 ? 26.742 2.431 -37.749 1.00 89.56 70 ARG A N 1
ATOM 579 C CA . ARG A 1 70 ? 25.394 1.931 -37.410 1.00 89.56 70 ARG A CA 1
ATOM 580 C C . ARG A 1 70 ? 25.327 1.366 -35.990 1.00 89.56 70 ARG A C 1
ATOM 582 O O . ARG A 1 70 ? 24.426 1.725 -35.228 1.00 89.56 70 ARG A O 1
ATOM 589 N N . LYS A 1 71 ? 26.293 0.525 -35.606 1.00 91.38 71 LYS A N 1
ATOM 590 C CA . LYS A 1 71 ? 26.388 -0.043 -34.248 1.00 91.38 71 LYS A CA 1
ATOM 591 C C . LYS A 1 71 ? 26.605 1.040 -33.195 1.00 91.38 71 LYS A C 1
ATOM 593 O O . LY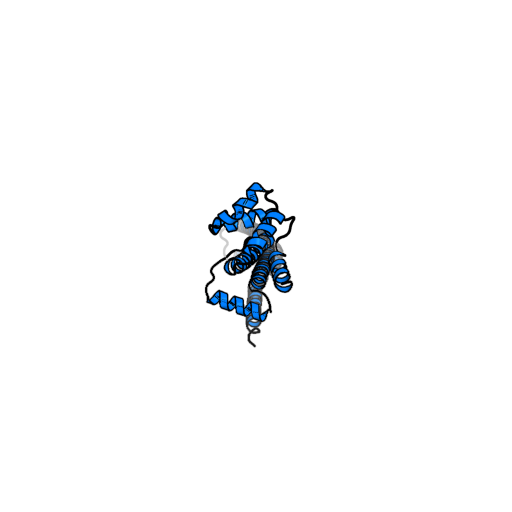S A 1 71 ? 25.984 0.997 -32.133 1.00 91.38 71 LYS A O 1
ATOM 598 N N . MET A 1 72 ? 27.448 2.021 -33.500 1.00 91.75 72 MET A N 1
ATOM 599 C CA . MET A 1 72 ? 27.734 3.151 -32.625 1.00 91.75 72 MET A CA 1
ATOM 600 C C . MET A 1 72 ? 26.488 4.016 -32.414 1.00 91.75 72 MET A C 1
ATOM 602 O O . MET A 1 72 ? 26.117 4.277 -31.273 1.00 91.75 72 MET A O 1
ATOM 606 N N . ARG A 1 73 ? 25.763 4.358 -33.485 1.00 92.62 73 ARG A N 1
ATOM 607 C CA . ARG A 1 73 ? 24.486 5.079 -33.405 1.00 92.62 73 ARG A CA 1
ATOM 608 C C . ARG A 1 73 ? 23.466 4.346 -32.529 1.00 92.62 73 ARG A C 1
ATOM 610 O O . ARG A 1 73 ? 22.842 4.959 -31.664 1.00 92.62 73 ARG A O 1
ATOM 617 N N . ALA A 1 74 ? 23.296 3.038 -32.728 1.00 91.31 74 ALA A N 1
ATOM 618 C CA . ALA A 1 74 ? 22.367 2.234 -31.932 1.00 91.31 74 ALA A CA 1
ATOM 619 C C . ALA A 1 74 ? 22.751 2.220 -30.441 1.00 91.31 74 ALA A C 1
ATOM 621 O O . ALA A 1 74 ? 21.899 2.417 -29.570 1.00 91.31 74 ALA A O 1
ATOM 622 N N . ALA A 1 75 ? 24.041 2.050 -30.145 1.00 92.88 75 ALA A N 1
ATOM 623 C CA . ALA A 1 75 ? 24.555 2.068 -28.780 1.00 92.88 75 ALA A CA 1
ATOM 624 C C . ALA A 1 75 ? 24.414 3.453 -28.117 1.00 92.88 75 ALA A C 1
ATOM 626 O O . ALA A 1 75 ? 24.032 3.522 -26.946 1.00 92.88 75 ALA A O 1
ATOM 627 N N . TRP A 1 76 ? 24.623 4.545 -28.860 1.00 91.94 76 TRP A N 1
ATOM 628 C CA . TRP A 1 76 ? 24.390 5.907 -28.373 1.00 91.94 76 TRP A CA 1
ATOM 629 C C . TRP A 1 76 ? 22.921 6.136 -28.031 1.00 91.94 76 TRP A C 1
ATOM 631 O O . TRP A 1 76 ? 22.602 6.594 -26.934 1.00 91.94 76 TRP A O 1
ATOM 641 N N . HIS A 1 77 ? 22.002 5.765 -28.929 1.00 89.75 77 HIS A N 1
ATOM 642 C CA . HIS A 1 77 ? 20.569 5.872 -28.656 1.00 89.75 77 HIS A CA 1
ATOM 643 C C . HIS A 1 77 ? 20.177 5.083 -27.403 1.00 89.75 77 HIS A C 1
ATOM 645 O O . HIS A 1 77 ? 19.429 5.595 -26.568 1.00 89.75 77 HIS A O 1
ATOM 651 N N . GLN A 1 78 ? 20.725 3.879 -27.217 1.00 89.44 78 GLN A N 1
ATOM 652 C CA . GLN A 1 78 ? 20.484 3.080 -26.019 1.00 89.44 78 GLN A CA 1
ATOM 653 C C . GLN A 1 78 ? 21.023 3.758 -24.750 1.00 89.44 78 GLN A C 1
ATOM 655 O O . GLN A 1 78 ? 20.339 3.778 -23.725 1.00 89.44 78 GLN A O 1
ATOM 660 N N . GLN A 1 79 ? 22.226 4.329 -24.792 1.00 89.31 79 GLN A N 1
ATOM 661 C CA . GLN A 1 79 ? 22.801 5.037 -23.650 1.00 89.31 79 GLN A CA 1
ATOM 662 C C . GLN A 1 79 ? 22.021 6.319 -23.326 1.00 89.31 79 GLN A C 1
ATOM 664 O O . GLN A 1 79 ? 21.680 6.546 -22.166 1.00 89.31 79 GLN A O 1
ATOM 669 N N . SER A 1 80 ? 21.689 7.125 -24.336 1.00 88.19 80 SER A N 1
ATOM 670 C CA . SER A 1 80 ? 20.876 8.334 -24.186 1.00 88.19 80 SER A CA 1
ATOM 671 C C . SER A 1 80 ? 19.501 8.003 -23.597 1.00 88.19 80 SER A C 1
ATOM 673 O O . SER A 1 80 ? 19.040 8.662 -22.664 1.00 88.19 80 SER A O 1
ATOM 675 N N . TYR A 1 81 ? 18.877 6.914 -24.057 1.00 86.69 81 TYR A N 1
ATOM 676 C CA . TYR A 1 81 ? 17.625 6.412 -23.499 1.00 86.69 81 TYR A CA 1
ATOM 677 C C . TYR A 1 81 ? 17.760 6.032 -22.016 1.00 86.69 81 TYR A C 1
ATOM 679 O O . TYR A 1 81 ? 16.924 6.433 -21.205 1.00 86.69 81 TYR A O 1
ATOM 687 N N . ARG A 1 82 ? 18.833 5.320 -21.638 1.00 84.19 82 ARG A N 1
ATOM 688 C CA . ARG A 1 82 ? 19.126 4.972 -20.234 1.00 84.19 82 ARG A CA 1
ATOM 689 C C . ARG A 1 82 ? 19.364 6.213 -19.368 1.00 84.19 82 ARG A C 1
ATOM 691 O O . ARG A 1 82 ? 18.834 6.271 -18.264 1.00 84.19 82 ARG A O 1
ATOM 698 N N . LYS A 1 83 ? 20.088 7.224 -19.871 1.00 86.00 83 LYS A N 1
ATOM 699 C CA . LYS A 1 83 ? 20.270 8.513 -19.175 1.00 86.00 83 LYS A CA 1
ATOM 700 C C . LYS A 1 83 ? 18.917 9.203 -18.927 1.00 86.00 83 LYS A C 1
ATOM 702 O O . LYS A 1 83 ? 18.658 9.639 -17.813 1.00 86.00 83 LYS A O 1
ATOM 707 N N . LYS A 1 84 ? 18.025 9.251 -19.928 1.00 85.00 84 LYS A N 1
ATOM 708 C CA . LYS A 1 84 ? 16.716 9.933 -19.832 1.00 85.00 84 LYS A CA 1
ATOM 709 C C . LYS A 1 84 ? 15.679 9.206 -18.970 1.00 85.00 84 LYS A C 1
ATOM 711 O O . LYS A 1 84 ? 14.877 9.854 -18.309 1.00 85.00 84 LYS A O 1
ATOM 716 N N . LYS A 1 85 ? 15.624 7.871 -19.025 1.00 80.06 85 LYS A N 1
ATOM 717 C CA . LYS A 1 85 ? 14.583 7.064 -18.352 1.00 80.06 85 LYS A CA 1
ATOM 718 C C . LYS A 1 85 ? 15.000 6.536 -16.975 1.00 80.06 85 LYS A C 1
ATOM 720 O O . LYS A 1 85 ? 14.183 5.905 -16.308 1.00 80.06 85 LYS A O 1
ATOM 725 N N . GLY A 1 86 ? 16.227 6.820 -16.541 1.00 79.88 86 GLY A N 1
ATOM 726 C CA . GLY A 1 86 ? 16.750 6.416 -15.239 1.00 79.88 86 GLY A CA 1
ATOM 727 C C . GLY A 1 86 ? 17.251 4.970 -15.198 1.00 79.88 86 GLY A C 1
ATOM 728 O O . GLY A 1 86 ? 17.385 4.287 -16.217 1.00 79.88 86 GLY A O 1
ATOM 729 N N . LYS A 1 87 ? 17.563 4.498 -13.985 1.00 79.19 87 LYS A N 1
ATOM 730 C CA . LYS A 1 87 ? 18.159 3.176 -13.753 1.00 79.19 87 LYS A CA 1
ATOM 731 C C . LYS A 1 87 ? 17.138 2.071 -14.034 1.00 79.19 87 LYS A C 1
ATOM 733 O O . LYS A 1 87 ? 16.202 1.869 -13.266 1.00 79.19 87 LYS A O 1
ATOM 738 N N . GLN A 1 88 ? 17.337 1.336 -15.127 1.00 81.06 88 GLN A N 1
ATOM 739 C CA . GLN A 1 88 ? 16.621 0.084 -15.364 1.00 81.06 88 GLN A CA 1
ATOM 740 C C . GLN A 1 88 ? 17.092 -0.963 -14.351 1.00 81.06 88 GLN A C 1
ATOM 742 O O . GLN A 1 88 ? 18.293 -1.118 -14.127 1.00 81.06 88 GLN A O 1
ATOM 747 N N . VAL A 1 89 ? 16.144 -1.670 -13.742 1.00 82.56 89 VAL A N 1
ATOM 748 C CA . VAL A 1 89 ? 16.418 -2.743 -12.783 1.00 82.56 89 VAL A CA 1
ATOM 749 C C . VAL A 1 89 ? 15.964 -4.052 -13.409 1.00 82.56 89 VAL A C 1
ATOM 751 O O . VAL A 1 89 ? 14.802 -4.189 -13.786 1.00 82.56 89 VAL A O 1
ATOM 754 N N . SER A 1 90 ? 16.885 -5.003 -13.533 1.00 86.56 90 SER A N 1
ATOM 755 C CA . SER A 1 90 ? 16.567 -6.384 -13.885 1.00 86.56 90 SER A CA 1
ATOM 756 C C . SER A 1 90 ? 16.385 -7.186 -12.606 1.00 86.56 90 SER A C 1
ATOM 758 O O . SER A 1 90 ? 17.281 -7.214 -11.763 1.00 86.56 90 SER A O 1
ATOM 760 N N . PHE A 1 91 ? 15.247 -7.849 -12.475 1.00 88.38 91 PHE A N 1
ATOM 761 C CA . PHE A 1 91 ? 14.972 -8.791 -11.400 1.00 88.38 91 PHE A CA 1
ATOM 762 C C . PHE A 1 91 ? 14.439 -10.080 -12.012 1.00 88.38 91 PHE A C 1
ATOM 764 O O . PHE A 1 91 ? 13.806 -10.061 -13.070 1.00 88.38 91 PHE A O 1
ATOM 771 N N . GLN A 1 92 ? 14.742 -11.200 -11.368 1.00 92.12 92 GLN A N 1
ATOM 772 C CA . GLN A 1 92 ? 14.273 -12.508 -11.801 1.00 92.12 92 GLN A CA 1
ATOM 773 C C . GLN A 1 92 ? 12.957 -12.814 -11.093 1.00 92.12 92 GLN A C 1
ATOM 775 O O . GLN A 1 92 ? 12.837 -12.627 -9.883 1.00 92.12 92 GLN A O 1
ATOM 780 N N . LEU A 1 93 ? 11.970 -13.257 -11.863 1.00 92.31 93 LEU A N 1
ATOM 781 C CA . LEU A 1 93 ? 10.690 -13.728 -11.355 1.00 92.31 93 LEU A CA 1
ATOM 782 C C . LEU A 1 93 ? 10.530 -15.211 -11.696 1.00 92.31 93 LEU A C 1
ATOM 784 O O . LEU A 1 93 ? 11.015 -15.639 -12.746 1.00 92.31 93 LEU A O 1
ATOM 788 N N . PRO A 1 94 ? 9.810 -15.983 -10.866 1.00 96.62 94 PRO A N 1
ATOM 789 C CA . PRO A 1 94 ? 9.375 -17.319 -11.241 1.00 96.62 94 PRO A CA 1
ATOM 790 C C . PRO A 1 94 ? 8.562 -17.286 -12.538 1.00 96.62 94 PRO A C 1
ATOM 792 O O . PRO A 1 94 ? 7.745 -16.386 -12.745 1.00 96.62 94 PRO A O 1
ATOM 795 N N . GLU A 1 95 ? 8.738 -18.296 -13.387 1.00 95.25 95 GLU A N 1
ATOM 796 C CA . GLU A 1 95 ? 8.087 -18.375 -14.702 1.00 95.25 95 GLU A CA 1
ATOM 797 C C . GLU A 1 95 ? 6.557 -18.270 -14.612 1.00 95.25 95 GLU A C 1
ATOM 799 O O . GLU A 1 95 ? 5.928 -17.543 -15.382 1.00 95.25 95 GLU A O 1
ATOM 804 N N . ARG A 1 96 ? 5.960 -18.910 -13.597 1.00 96.00 96 ARG A N 1
ATOM 805 C CA . ARG A 1 96 ? 4.517 -18.822 -13.322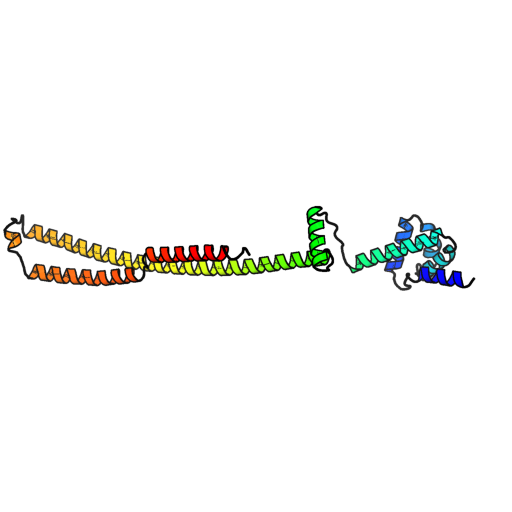 1.00 96.00 96 ARG A CA 1
ATOM 806 C C . ARG A 1 96 ? 4.064 -17.377 -13.109 1.00 96.00 96 ARG A C 1
ATOM 808 O O . ARG A 1 96 ? 3.115 -16.930 -13.742 1.00 96.00 96 ARG A O 1
ATOM 815 N N . THR A 1 97 ? 4.793 -16.625 -12.286 1.00 94.44 97 THR A N 1
ATOM 816 C CA . THR A 1 97 ? 4.490 -15.221 -11.983 1.00 94.44 97 THR A CA 1
ATOM 817 C C . THR A 1 97 ? 4.648 -14.326 -13.212 1.00 94.44 97 THR A C 1
ATOM 819 O O . THR A 1 97 ? 3.879 -13.383 -13.389 1.00 94.44 97 THR A O 1
ATOM 822 N N . VAL A 1 98 ? 5.616 -14.617 -14.087 1.00 94.44 98 VAL A N 1
ATOM 823 C CA . VAL A 1 98 ? 5.773 -13.893 -15.359 1.00 94.44 98 VAL A CA 1
ATOM 824 C C . VAL A 1 98 ? 4.577 -14.146 -16.273 1.00 94.44 98 VAL A C 1
ATOM 826 O O . VAL A 1 98 ? 4.017 -13.188 -16.802 1.00 94.44 98 VAL A O 1
ATOM 829 N N . SER A 1 99 ? 4.158 -15.404 -16.419 1.00 95.81 99 SER A N 1
ATOM 830 C CA . SER A 1 99 ? 3.009 -15.787 -17.248 1.00 95.81 99 SER A CA 1
ATOM 831 C C . SER A 1 99 ? 1.705 -15.142 -16.762 1.00 95.81 99 SER A C 1
ATOM 833 O O . SER A 1 99 ? 0.950 -14.568 -17.549 1.00 95.81 99 SER A O 1
ATOM 835 N N . GLU A 1 100 ? 1.471 -15.134 -15.449 1.00 96.56 100 GLU A N 1
ATOM 836 C CA . GLU A 1 100 ? 0.317 -14.460 -14.846 1.00 96.56 100 GLU A CA 1
ATOM 837 C C . GLU A 1 100 ? 0.354 -12.945 -15.066 1.00 96.56 100 GLU A C 1
ATOM 839 O O . GLU A 1 100 ? -0.641 -12.355 -15.492 1.00 96.56 100 GLU A O 1
ATOM 844 N N . LEU A 1 101 ? 1.509 -12.307 -14.843 1.00 95.38 101 LEU A N 1
ATOM 845 C CA . LEU A 1 101 ? 1.673 -10.875 -15.091 1.00 95.38 101 LEU A CA 1
ATOM 846 C C . LEU A 1 101 ? 1.441 -10.531 -16.567 1.00 95.38 101 LEU A C 1
ATOM 848 O O . LEU A 1 101 ? 0.835 -9.505 -16.871 1.00 95.38 101 LEU A O 1
ATOM 852 N N . GLU A 1 102 ? 1.907 -11.374 -17.488 1.00 95.50 102 GLU A N 1
ATOM 853 C CA . GLU A 1 102 ? 1.663 -11.217 -18.920 1.00 95.50 102 GLU A CA 1
ATOM 854 C C . GLU A 1 102 ? 0.185 -11.329 -19.273 1.00 95.50 102 GLU A C 1
ATOM 856 O O . GLU A 1 102 ? -0.304 -10.512 -20.052 1.00 95.50 102 GLU A O 1
ATOM 861 N N . LYS A 1 103 ? -0.526 -12.303 -18.698 1.00 96.88 103 LYS A N 1
ATOM 862 C CA . LYS A 1 103 ? -1.966 -12.463 -18.901 1.00 96.88 103 LYS A CA 1
ATOM 863 C C . LYS A 1 103 ? -2.715 -11.211 -18.446 1.00 96.88 103 LYS A C 1
ATOM 865 O O . LYS A 1 103 ? -3.423 -10.607 -19.242 1.00 96.88 103 LYS A O 1
ATOM 870 N N . ILE A 1 104 ? -2.452 -10.744 -17.225 1.00 96.25 104 ILE A N 1
ATOM 871 C CA . ILE A 1 104 ? -3.085 -9.533 -16.679 1.00 96.25 104 ILE A CA 1
ATOM 872 C C . ILE A 1 104 ? -2.739 -8.299 -17.528 1.00 96.25 104 ILE A C 1
ATOM 874 O O . ILE A 1 104 ? -3.596 -7.449 -17.768 1.00 96.25 104 ILE A O 1
ATOM 878 N N . ALA A 1 105 ? -1.494 -8.184 -17.993 1.00 96.75 105 ALA A N 1
ATOM 879 C CA . ALA A 1 105 ? -1.072 -7.072 -18.839 1.00 96.75 105 ALA A CA 1
ATOM 880 C C . ALA A 1 105 ? -1.784 -7.082 -20.203 1.00 96.75 105 ALA A C 1
ATOM 882 O O . ALA A 1 105 ? -2.209 -6.023 -20.669 1.00 96.75 105 ALA A O 1
ATOM 883 N N . LYS A 1 106 ? -1.960 -8.263 -20.813 1.00 96.56 106 LYS A N 1
ATOM 884 C CA . LYS A 1 106 ? -2.722 -8.440 -22.060 1.00 96.56 106 LYS A CA 1
ATOM 885 C C . LYS A 1 106 ? -4.194 -8.095 -21.867 1.00 96.56 106 LYS A C 1
ATOM 887 O O . LYS A 1 106 ? -4.711 -7.280 -22.624 1.00 96.56 106 LYS A O 1
ATOM 892 N N . ASP A 1 107 ? -4.821 -8.626 -20.821 1.00 96.44 107 ASP A N 1
ATOM 893 C CA . ASP A 1 107 ? -6.232 -8.374 -20.508 1.00 96.44 107 ASP A CA 1
ATOM 894 C C . ASP A 1 107 ? -6.504 -6.872 -20.309 1.00 96.44 107 ASP A C 1
ATOM 896 O O . ASP A 1 107 ? -7.540 -6.353 -20.715 1.00 96.44 107 ASP A O 1
ATOM 900 N N . ARG A 1 108 ? -5.538 -6.138 -19.737 1.00 93.75 108 ARG A N 1
ATOM 901 C CA . ARG A 1 108 ? -5.620 -4.684 -19.516 1.00 93.75 108 ARG A CA 1
ATOM 902 C C . ARG A 1 108 ? -5.100 -3.836 -20.679 1.00 93.75 108 ARG A C 1
ATOM 904 O O . ARG A 1 108 ? -5.130 -2.613 -20.570 1.00 93.75 108 ARG A O 1
ATOM 911 N N . SER A 1 109 ? -4.601 -4.442 -21.760 1.00 95.75 109 SER A N 1
ATOM 912 C CA . SER A 1 109 ? -3.940 -3.740 -22.876 1.00 95.75 109 SER A CA 1
ATOM 913 C C . SER A 1 109 ? -2.821 -2.785 -22.420 1.00 95.75 109 SER A C 1
ATOM 915 O O . SER A 1 109 ? -2.693 -1.657 -22.895 1.00 95.75 109 SER A O 1
ATOM 917 N N . GLN A 1 110 ? -2.005 -3.224 -21.460 1.00 94.75 110 GLN A N 1
ATOM 918 C CA . GLN A 1 110 ? -0.951 -2.428 -20.829 1.00 94.75 110 GLN A CA 1
ATOM 919 C C . GLN A 1 110 ? 0.426 -3.086 -20.948 1.00 94.75 110 GLN A C 1
ATOM 921 O O . GLN A 1 110 ? 0.566 -4.286 -21.178 1.00 94.75 110 GLN A O 1
ATOM 926 N N . SER A 1 111 ? 1.484 -2.295 -20.740 1.00 94.56 111 SER A N 1
ATOM 927 C CA . SER A 1 111 ? 2.828 -2.851 -20.575 1.00 94.56 111 SER A CA 1
ATOM 928 C C . SER A 1 111 ? 2.964 -3.537 -19.213 1.00 94.56 111 SER A C 1
ATOM 930 O O . SER A 1 111 ? 2.406 -3.073 -18.218 1.00 94.56 111 SER A O 1
ATOM 932 N N . ARG A 1 112 ? 3.784 -4.593 -19.136 1.00 93.00 112 ARG A N 1
ATOM 933 C CA . ARG A 1 112 ? 4.046 -5.334 -17.883 1.00 93.00 112 ARG A CA 1
ATOM 934 C C . ARG A 1 112 ? 4.450 -4.408 -16.735 1.00 93.00 112 ARG A C 1
ATOM 936 O O . ARG A 1 112 ? 3.989 -4.567 -15.611 1.00 93.00 112 ARG A O 1
ATOM 943 N N . THR A 1 113 ? 5.284 -3.409 -17.026 1.00 91.44 113 THR A N 1
ATOM 944 C CA . THR A 1 113 ? 5.731 -2.413 -16.044 1.00 91.44 113 THR A CA 1
ATOM 945 C C . THR A 1 113 ? 4.585 -1.531 -15.553 1.00 91.44 113 THR A C 1
ATOM 947 O O . THR A 1 113 ? 4.522 -1.226 -14.363 1.00 91.44 113 THR A O 1
ATOM 950 N N . GLN A 1 114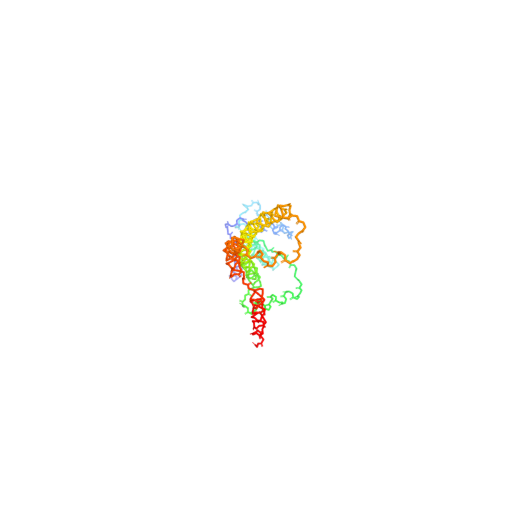 ? 3.676 -1.122 -16.443 1.00 93.00 114 GLN A N 1
ATOM 951 C CA . GLN A 1 114 ? 2.518 -0.310 -16.072 1.00 93.00 114 GLN A CA 1
ATOM 952 C C . GLN A 1 114 ? 1.531 -1.115 -15.222 1.00 93.00 114 GLN A C 1
ATOM 954 O O . GLN A 1 114 ? 1.072 -0.626 -14.192 1.00 93.00 114 GLN A O 1
ATOM 959 N N . THR A 1 115 ? 1.274 -2.366 -15.602 1.00 95.38 115 THR A N 1
ATOM 960 C CA . THR A 1 115 ? 0.430 -3.286 -14.836 1.00 95.38 115 THR A CA 1
ATOM 961 C C . THR A 1 115 ? 1.015 -3.554 -13.452 1.00 95.38 115 THR A C 1
ATOM 963 O O . THR A 1 115 ? 0.305 -3.432 -12.457 1.00 95.38 115 THR A O 1
ATOM 966 N N . LEU A 1 116 ? 2.322 -3.823 -13.357 1.00 94.62 116 LEU A N 1
ATOM 967 C CA . LEU A 1 116 ? 3.004 -4.008 -12.075 1.00 94.62 116 LEU A CA 1
ATOM 968 C C . LEU A 1 116 ? 2.884 -2.764 -11.183 1.00 94.62 116 LEU A C 1
ATOM 970 O O . LEU A 1 116 ? 2.588 -2.879 -9.996 1.00 94.62 116 LEU A O 1
ATOM 974 N N . ARG A 1 117 ? 3.060 -1.565 -11.755 1.00 93.75 117 ARG A N 1
ATOM 975 C CA . ARG A 1 117 ? 2.884 -0.299 -11.029 1.00 93.75 117 ARG A CA 1
ATOM 976 C C . ARG A 1 117 ? 1.469 -0.159 -10.468 1.00 93.75 117 ARG A C 1
ATOM 978 O O . ARG A 1 117 ? 1.326 0.246 -9.318 1.00 93.75 117 ARG A O 1
ATOM 985 N N . GLN A 1 118 ? 0.449 -0.485 -11.261 1.00 94.75 118 GLN A N 1
ATOM 986 C CA . GLN A 1 118 ? -0.941 -0.436 -10.808 1.00 94.75 118 GLN A CA 1
ATOM 987 C C . GLN A 1 118 ? -1.194 -1.427 -9.678 1.00 94.75 118 GLN A C 1
ATOM 989 O O . GLN A 1 118 ? -1.692 -1.016 -8.642 1.00 94.75 118 GLN A O 1
ATOM 994 N N . ILE A 1 119 ? -0.765 -2.683 -9.819 1.00 96.19 119 ILE A N 1
ATOM 995 C CA . ILE A 1 119 ? -0.938 -3.705 -8.776 1.00 96.19 119 ILE A CA 1
ATOM 996 C C . ILE A 1 119 ? -0.312 -3.249 -7.452 1.00 96.19 119 ILE A C 1
ATOM 998 O O . ILE A 1 119 ? -0.944 -3.357 -6.404 1.00 96.19 119 ILE A O 1
ATOM 1002 N N . ILE A 1 120 ? 0.903 -2.692 -7.492 1.00 95.50 120 ILE A N 1
ATOM 1003 C CA . ILE A 1 120 ? 1.574 -2.168 -6.294 1.00 95.50 120 ILE A CA 1
ATOM 1004 C C . ILE A 1 120 ? 0.773 -1.013 -5.680 1.00 95.50 120 ILE A C 1
ATOM 1006 O O . ILE A 1 120 ? 0.582 -0.969 -4.465 1.00 95.50 120 ILE A O 1
ATOM 1010 N N . HIS A 1 121 ? 0.299 -0.079 -6.505 1.00 95.88 121 HIS A N 1
ATOM 1011 C CA . HIS A 1 121 ? -0.475 1.066 -6.036 1.00 95.88 121 HIS A CA 1
ATOM 1012 C C . HIS A 1 121 ? -1.825 0.646 -5.437 1.00 95.88 121 HIS A C 1
ATOM 1014 O O . HIS A 1 121 ? -2.189 1.097 -4.352 1.00 95.88 121 HIS A O 1
ATOM 1020 N N . ASP A 1 122 ? -2.532 -0.263 -6.102 1.00 95.31 122 ASP A N 1
ATOM 1021 C CA . ASP A 1 122 ? -3.821 -0.795 -5.672 1.00 95.31 122 ASP A CA 1
ATOM 1022 C C . ASP A 1 122 ? -3.676 -1.556 -4.352 1.00 95.31 122 ASP A C 1
ATOM 1024 O O . ASP A 1 122 ? -4.427 -1.298 -3.409 1.00 95.31 122 ASP A O 1
ATOM 1028 N N . ALA A 1 123 ? -2.656 -2.413 -4.235 1.00 95.94 123 ALA A N 1
ATOM 1029 C CA . ALA A 1 123 ? -2.353 -3.136 -3.005 1.00 95.94 123 ALA A CA 1
ATOM 1030 C C . ALA A 1 123 ? -2.016 -2.182 -1.846 1.00 95.94 123 ALA A C 1
ATOM 1032 O O . ALA A 1 123 ? -2.521 -2.351 -0.732 1.00 95.94 123 ALA A O 1
ATOM 1033 N N . ALA A 1 124 ? -1.216 -1.140 -2.098 1.00 95.88 124 ALA A N 1
ATOM 1034 C CA . ALA A 1 124 ? -0.885 -0.133 -1.091 1.00 95.88 124 ALA A CA 1
ATOM 1035 C C . ALA A 1 124 ? -2.131 0.640 -0.625 1.00 95.88 124 ALA A C 1
ATOM 1037 O O . ALA A 1 124 ? -2.358 0.797 0.579 1.00 95.88 124 ALA A O 1
ATOM 1038 N N . ASN A 1 125 ? -2.978 1.064 -1.564 1.00 95.69 125 ASN A N 1
ATOM 1039 C CA . ASN A 1 125 ? -4.222 1.773 -1.274 1.00 95.69 125 ASN A CA 1
ATOM 1040 C C . ASN A 1 125 ? -5.217 0.893 -0.511 1.00 95.69 125 ASN A C 1
ATOM 1042 O O . ASN A 1 125 ? -5.843 1.349 0.450 1.00 95.69 125 ASN A O 1
ATOM 1046 N N . GLN A 1 126 ? -5.360 -0.371 -0.910 1.00 95.69 126 GLN A N 1
ATOM 1047 C CA . GLN A 1 126 ? -6.219 -1.334 -0.234 1.00 95.69 126 GLN A CA 1
ATOM 1048 C C . GLN A 1 126 ? -5.747 -1.565 1.202 1.00 95.69 126 GLN A C 1
ATOM 1050 O O . GLN A 1 126 ? -6.552 -1.463 2.128 1.00 95.69 126 GLN A O 1
ATOM 1055 N N . ASN A 1 127 ? -4.446 -1.774 1.411 1.00 95.19 127 ASN A N 1
ATOM 1056 C CA . ASN A 1 127 ? -3.877 -1.929 2.746 1.00 95.19 127 ASN A CA 1
ATOM 1057 C C . ASN A 1 127 ? -4.115 -0.677 3.610 1.00 95.19 127 ASN A C 1
ATOM 1059 O O . ASN A 1 127 ? -4.532 -0.770 4.763 1.00 95.19 127 ASN A O 1
ATOM 1063 N N . GLN A 1 128 ? -3.943 0.523 3.047 1.00 95.50 128 GLN A N 1
ATOM 1064 C CA . GLN A 1 128 ? -4.222 1.767 3.766 1.00 95.50 128 GLN A CA 1
ATOM 1065 C C . GLN A 1 128 ? -5.705 1.894 4.156 1.00 95.50 128 GLN A C 1
ATOM 1067 O O . GLN A 1 128 ? -6.015 2.326 5.270 1.00 95.50 128 GLN A O 1
ATOM 1072 N N . ARG A 1 129 ? -6.631 1.515 3.265 1.00 94.44 129 ARG A N 1
ATOM 1073 C CA . ARG A 1 129 ? -8.076 1.511 3.546 1.00 94.44 129 ARG A CA 1
ATOM 1074 C C . ARG A 1 129 ? -8.424 0.522 4.655 1.00 94.44 129 ARG A C 1
ATOM 1076 O O . ARG A 1 129 ? -9.098 0.913 5.609 1.00 94.44 129 ARG A O 1
ATOM 1083 N N . LEU A 1 130 ? -7.925 -0.710 4.568 1.00 94.31 130 LEU A N 1
ATOM 1084 C CA . LEU A 1 130 ? -8.146 -1.745 5.579 1.00 94.31 130 LEU A CA 1
ATOM 1085 C C . LEU A 1 130 ? -7.591 -1.321 6.943 1.00 94.31 130 LEU A C 1
ATOM 1087 O O . LEU A 1 130 ? -8.298 -1.421 7.942 1.00 94.31 130 LEU A O 1
ATOM 1091 N N . ASN A 1 131 ? -6.392 -0.735 6.981 1.00 94.12 131 ASN A N 1
ATOM 1092 C CA . ASN A 1 131 ? -5.793 -0.226 8.216 1.00 94.12 131 ASN A CA 1
ATOM 1093 C C . ASN A 1 131 ? -6.579 0.938 8.831 1.00 94.12 131 ASN A C 1
ATOM 1095 O O . ASN A 1 131 ? -6.707 1.031 10.049 1.00 94.12 131 ASN A O 1
ATOM 1099 N N . LYS A 1 132 ? -7.139 1.837 8.016 1.00 95.31 132 LYS A N 1
ATOM 1100 C CA . LYS A 1 132 ? -8.023 2.899 8.524 1.00 95.31 132 LYS A CA 1
ATOM 1101 C C . LYS A 1 132 ? -9.310 2.319 9.113 1.00 95.31 132 LYS A C 1
ATOM 1103 O O . LYS A 1 132 ? -9.766 2.785 10.154 1.00 95.31 132 LYS A O 1
ATOM 1108 N N . GLN A 1 133 ? -9.896 1.313 8.466 1.00 94.25 133 GLN A N 1
ATOM 1109 C CA . GLN A 1 133 ? -11.109 0.658 8.957 1.00 94.25 133 GLN A CA 1
ATOM 1110 C C . GLN A 1 133 ? -10.861 -0.127 10.248 1.00 94.25 133 GLN A C 1
ATOM 1112 O O . GLN A 1 133 ? -11.661 -0.028 11.176 1.00 94.25 133 GLN A O 1
ATOM 1117 N N . SER A 1 134 ? -9.759 -0.876 10.331 1.00 93.00 134 SER A N 1
ATOM 1118 C CA . SER A 1 134 ? -9.407 -1.633 11.534 1.00 93.00 134 SER A CA 1
ATOM 1119 C C . SER A 1 134 ? -9.134 -0.702 12.713 1.00 93.00 134 SER A C 1
ATOM 1121 O O . SER A 1 134 ? -9.690 -0.928 13.783 1.00 93.00 134 SER A O 1
ATOM 1123 N N . LYS A 1 135 ? -8.400 0.401 12.507 1.00 95.12 135 LYS A N 1
ATOM 1124 C CA . LYS A 1 135 ? -8.183 1.430 13.538 1.00 95.12 135 LYS A CA 1
ATOM 1125 C C . LYS A 1 135 ? -9.494 2.002 14.073 1.00 95.12 135 LYS A C 1
ATOM 1127 O O . LYS A 1 135 ? -9.702 1.983 15.280 1.00 95.12 135 LYS A O 1
ATOM 1132 N N . LYS A 1 136 ? -10.416 2.406 13.190 1.00 94.69 136 LYS A N 1
ATOM 1133 C CA . LYS A 1 136 ? -11.742 2.896 13.605 1.00 94.69 136 LYS A CA 1
ATOM 1134 C C . LYS A 1 136 ? -12.504 1.858 14.432 1.00 94.69 136 LYS A C 1
ATOM 1136 O O . LYS A 1 136 ? -13.043 2.197 15.477 1.00 94.69 136 LYS A O 1
ATOM 1141 N N . LYS A 1 137 ? -12.521 0.591 13.999 1.00 94.31 137 LYS A N 1
ATOM 1142 C CA . LYS A 1 137 ? -13.178 -0.495 14.749 1.00 94.31 137 LYS A CA 1
ATOM 1143 C C . LYS A 1 137 ? -12.547 -0.697 16.126 1.00 94.31 137 LYS A C 1
ATOM 1145 O O . LYS A 1 137 ? -13.276 -0.842 17.101 1.00 94.31 137 LYS A O 1
ATOM 1150 N N . ILE A 1 138 ? -11.217 -0.679 16.212 1.00 94.56 138 ILE A N 1
ATOM 1151 C CA . ILE A 1 138 ? -10.487 -0.800 17.479 1.00 94.56 138 ILE A CA 1
ATOM 1152 C C . ILE A 1 138 ? -10.847 0.359 18.413 1.00 94.56 138 ILE A C 1
ATOM 1154 O O . ILE A 1 138 ? -11.175 0.116 19.570 1.00 94.56 138 ILE A O 1
ATOM 1158 N N . GLU A 1 139 ? -10.863 1.597 17.919 1.00 95.75 139 GLU A N 1
ATOM 1159 C CA . GLU A 1 139 ? -11.246 2.774 18.708 1.00 95.75 139 GLU A CA 1
ATOM 1160 C C . GLU A 1 139 ? -12.689 2.679 19.224 1.00 95.75 139 GLU A C 1
ATOM 1162 O O . GLU A 1 139 ? -12.948 2.967 20.394 1.00 95.75 139 GLU A O 1
ATOM 1167 N N . THR A 1 140 ? -13.636 2.242 18.386 1.00 95.00 140 THR A N 1
ATOM 1168 C CA . THR A 1 140 ? -15.028 2.025 18.807 1.00 95.00 140 THR A CA 1
ATOM 1169 C C . THR A 1 140 ? -15.122 0.945 19.883 1.00 95.00 140 THR A C 1
ATOM 1171 O O . THR A 1 140 ? -15.767 1.157 20.907 1.00 95.00 140 THR A O 1
ATOM 1174 N N . LEU A 1 141 ? -14.443 -0.190 19.698 1.00 93.75 141 LEU A N 1
ATOM 1175 C CA . LEU A 1 141 ? -14.434 -1.274 20.681 1.00 93.75 141 LEU A CA 1
ATOM 1176 C C . LEU A 1 141 ? -13.801 -0.837 22.005 1.00 93.75 141 LEU A C 1
ATOM 1178 O O . LEU A 1 141 ? -14.337 -1.144 23.064 1.00 93.75 141 LEU A O 1
ATOM 1182 N N . GLN A 1 142 ? -12.714 -0.067 21.969 1.00 94.81 142 GLN A N 1
ATOM 1183 C CA . GLN A 1 142 ? -12.086 0.479 23.173 1.00 94.81 142 GLN A CA 1
ATOM 1184 C C . GLN A 1 142 ? -13.006 1.449 23.921 1.00 94.81 142 GLN A C 1
ATOM 1186 O O . GLN A 1 142 ? -13.069 1.400 25.149 1.00 94.81 142 GLN A O 1
ATOM 1191 N N . LYS A 1 143 ? -13.738 2.314 23.206 1.00 94.94 143 LYS A N 1
ATOM 1192 C CA . LYS A 1 143 ? -14.737 3.204 23.819 1.00 94.94 143 LYS A CA 1
ATOM 1193 C C . LYS A 1 143 ? -15.857 2.405 24.481 1.00 94.94 143 LYS A C 1
ATOM 1195 O O . LYS A 1 143 ? -16.175 2.668 25.637 1.00 94.94 143 LYS A O 1
ATOM 1200 N N . ASN A 1 144 ? -16.382 1.394 23.791 1.00 93.25 144 ASN A N 1
ATOM 1201 C CA . ASN A 1 144 ? -17.437 0.534 24.324 1.00 93.25 144 ASN A CA 1
ATOM 1202 C C . ASN A 1 144 ? -16.964 -0.250 25.555 1.00 93.25 144 ASN A C 1
ATOM 1204 O O . ASN A 1 144 ? -17.690 -0.324 26.539 1.00 93.25 144 ASN A O 1
ATOM 1208 N N . LEU A 1 145 ? -15.735 -0.777 25.542 1.00 93.31 145 LEU A N 1
ATOM 1209 C CA . LEU A 1 145 ? -15.152 -1.467 26.697 1.00 93.31 145 LEU A CA 1
ATOM 1210 C C . LEU A 1 145 ? -14.992 -0.541 27.905 1.00 93.31 145 LEU A C 1
ATOM 1212 O O . LEU A 1 145 ? -15.293 -0.946 29.025 1.00 93.31 145 LEU A O 1
ATOM 1216 N N . LYS A 1 146 ? -14.554 0.706 27.693 1.00 94.06 146 LYS A N 1
ATOM 1217 C CA . LYS A 1 146 ? -14.464 1.698 28.774 1.00 94.06 146 LYS A CA 1
ATOM 1218 C C . LYS A 1 146 ? -15.841 2.045 29.343 1.00 94.06 146 LYS A C 1
ATOM 1220 O O . LYS A 1 146 ? -15.972 2.110 30.561 1.00 94.06 146 LYS A O 1
ATOM 1225 N N . ALA A 1 147 ? -16.850 2.220 28.489 1.00 91.94 147 ALA A N 1
ATOM 1226 C CA . ALA A 1 147 ? -18.224 2.482 28.918 1.00 91.94 147 ALA A CA 1
ATOM 1227 C C . ALA A 1 147 ? -18.790 1.316 29.746 1.00 91.94 147 ALA A C 1
ATOM 1229 O O . ALA A 1 147 ? -19.187 1.522 30.889 1.00 91.94 147 ALA A O 1
ATOM 1230 N N . LEU A 1 148 ? -18.697 0.083 29.234 1.00 89.44 148 LEU A N 1
ATOM 1231 C CA . LEU A 1 148 ? -19.109 -1.139 29.940 1.00 89.44 148 LEU A CA 1
ATOM 1232 C C . LEU A 1 148 ? -18.381 -1.326 31.275 1.00 89.44 148 LEU A C 1
ATOM 1234 O O . LEU A 1 148 ? -18.989 -1.706 32.271 1.00 89.44 148 LEU A O 1
ATOM 1238 N N . SER A 1 149 ? -17.075 -1.052 31.317 1.00 90.81 149 SER A N 1
ATOM 1239 C CA . SER A 1 149 ? -16.306 -1.116 32.562 1.00 90.81 149 SER A CA 1
ATOM 1240 C C . SER A 1 149 ? -16.778 -0.074 33.579 1.00 90.81 149 SER A C 1
ATOM 1242 O O . SER A 1 149 ? -16.810 -0.373 34.772 1.00 90.81 149 SER A O 1
ATOM 1244 N N . GLY A 1 150 ? -17.130 1.133 33.128 1.00 89.00 150 GLY A N 1
ATOM 1245 C CA . GLY A 1 150 ? -17.680 2.187 33.979 1.00 89.00 150 GLY A CA 1
ATOM 1246 C C . GLY A 1 150 ? -19.065 1.832 34.522 1.00 89.00 150 GLY A C 1
ATOM 1247 O O . GLY A 1 150 ? -19.296 1.945 35.724 1.00 89.00 150 GLY A O 1
ATOM 1248 N N . GLU A 1 151 ? -19.954 1.328 33.664 1.00 88.31 151 GLU A N 1
ATOM 1249 C CA . GLU A 1 151 ? -21.285 0.841 34.051 1.00 88.31 151 GLU A CA 1
ATOM 1250 C C . GLU A 1 151 ? -21.192 -0.302 35.064 1.00 88.31 151 GLU A C 1
ATOM 1252 O O . GLU A 1 151 ? -21.871 -0.278 36.091 1.00 88.31 151 GLU A O 1
ATOM 1257 N N . LYS A 1 152 ? -20.293 -1.267 34.830 1.00 86.12 152 LYS A N 1
ATOM 1258 C CA . LYS A 1 152 ? -20.041 -2.363 35.770 1.00 86.12 152 LYS A CA 1
ATOM 1259 C C . LYS A 1 152 ? -19.580 -1.838 37.131 1.00 86.12 152 LYS A C 1
ATOM 1261 O O . LYS A 1 152 ? -20.126 -2.254 38.147 1.00 86.12 152 LYS A O 1
ATOM 1266 N N . ALA A 1 153 ? -18.620 -0.912 37.160 1.00 87.94 153 ALA A N 1
ATOM 1267 C CA . ALA A 1 153 ? -18.126 -0.331 38.408 1.00 87.94 153 ALA A CA 1
ATOM 1268 C C . ALA A 1 153 ? -19.223 0.442 39.166 1.00 87.94 153 ALA A C 1
ATOM 1270 O O . ALA A 1 153 ? -19.313 0.351 40.391 1.00 87.94 153 ALA A O 1
ATOM 1271 N N . ALA A 1 154 ? -20.088 1.169 38.451 1.00 83.50 154 ALA A N 1
ATOM 1272 C CA . ALA A 1 154 ? -21.231 1.858 39.046 1.00 83.50 154 ALA A CA 1
ATOM 1273 C C . ALA A 1 154 ? -22.244 0.867 39.645 1.00 83.50 154 ALA A C 1
ATOM 1275 O O . ALA A 1 154 ? -22.648 1.026 40.798 1.00 83.50 154 ALA A O 1
ATOM 1276 N N . ALA A 1 155 ? -22.597 -0.188 38.905 1.00 80.31 155 ALA A N 1
ATOM 1277 C CA . ALA A 1 155 ? -23.489 -1.242 39.384 1.00 80.31 155 ALA A CA 1
ATOM 1278 C C . ALA A 1 155 ? -22.915 -1.968 40.612 1.00 80.31 155 ALA A C 1
ATOM 1280 O O . ALA A 1 155 ? -23.635 -2.238 41.572 1.00 80.31 155 ALA A O 1
ATOM 1281 N N . GLU A 1 156 ? -21.609 -2.236 40.618 1.00 86.00 156 GLU A N 1
ATOM 1282 C CA . GLU A 1 156 ? -20.912 -2.880 41.732 1.00 86.00 156 GLU A CA 1
ATOM 1283 C C . GLU A 1 156 ? -20.888 -1.990 42.982 1.00 86.00 156 GLU A C 1
ATOM 1285 O O . GLU A 1 156 ? -21.144 -2.470 44.085 1.00 86.00 156 GLU A O 1
ATOM 1290 N N . LYS A 1 157 ? -20.714 -0.672 42.820 1.00 86.50 157 LYS A N 1
ATOM 1291 C CA . LYS A 1 157 ? -20.830 0.292 43.924 1.00 86.50 157 LYS A CA 1
ATOM 1292 C C . LYS A 1 157 ? -22.232 0.301 44.538 1.00 86.50 157 LYS A C 1
ATOM 1294 O O . LYS A 1 157 ? -22.354 0.312 45.762 1.00 86.50 157 LYS A O 1
ATOM 1299 N N . ILE A 1 158 ? -23.282 0.283 43.712 1.00 81.94 158 ILE A N 1
ATOM 1300 C CA . ILE A 1 158 ? -24.667 0.241 44.206 1.00 81.94 158 ILE A CA 1
ATOM 1301 C C . ILE A 1 158 ? -24.926 -1.091 44.917 1.00 81.94 158 ILE A C 1
ATOM 1303 O O . ILE A 1 158 ? -25.436 -1.095 46.035 1.00 81.94 158 ILE A O 1
ATOM 1307 N N . ARG A 1 159 ? -24.501 -2.215 44.328 1.00 80.06 159 ARG A N 1
ATOM 1308 C CA . ARG A 1 159 ? -24.611 -3.538 44.953 1.00 80.06 159 ARG A CA 1
ATOM 1309 C C . ARG A 1 159 ? -23.934 -3.575 46.324 1.00 80.06 159 ARG A C 1
ATOM 1311 O O . ARG A 1 159 ? -24.549 -4.040 47.278 1.00 80.06 159 ARG A O 1
ATOM 1318 N N . ASN A 1 160 ? -22.706 -3.072 46.433 1.00 85.31 160 ASN A N 1
ATOM 1319 C CA . ASN A 1 160 ? -21.966 -3.058 47.697 1.00 85.31 160 ASN A CA 1
ATOM 1320 C C . ASN A 1 160 ? -22.647 -2.175 48.745 1.00 85.31 160 ASN A C 1
ATOM 1322 O O . ASN A 1 160 ? -22.725 -2.566 49.905 1.00 85.31 160 ASN A O 1
ATOM 1326 N N . ARG A 1 161 ? -23.206 -1.026 48.342 1.00 85.69 161 ARG A N 1
ATOM 1327 C CA . ARG A 1 161 ? -24.005 -0.181 49.239 1.00 85.69 161 ARG A CA 1
ATOM 1328 C C . ARG A 1 161 ? -25.193 -0.952 49.814 1.00 85.69 161 ARG A C 1
ATOM 1330 O O . ARG A 1 161 ? -25.382 -0.946 51.022 1.00 85.69 161 ARG A O 1
ATOM 1337 N N . ILE A 1 162 ? -25.949 -1.639 48.959 1.00 79.44 162 ILE A N 1
ATOM 1338 C CA . ILE A 1 162 ? -27.125 -2.417 49.370 1.00 79.44 162 ILE A CA 1
ATOM 1339 C C . ILE A 1 162 ? -26.726 -3.563 50.304 1.00 79.44 162 ILE A C 1
ATOM 1341 O O . ILE A 1 162 ? -27.361 -3.754 51.336 1.00 79.44 162 ILE A O 1
ATOM 1345 N N . ILE A 1 163 ? -25.661 -4.302 49.974 1.00 82.44 163 ILE A N 1
ATOM 1346 C CA . ILE A 1 163 ? -25.148 -5.382 50.829 1.00 82.44 163 ILE A CA 1
ATOM 1347 C C . ILE A 1 163 ? -24.787 -4.842 52.214 1.00 82.44 163 ILE A C 1
ATOM 1349 O O . ILE A 1 163 ? -25.198 -5.429 53.213 1.00 82.44 163 ILE A O 1
ATOM 1353 N N . ASN A 1 164 ? -24.068 -3.721 52.284 1.00 86.44 164 ASN A N 1
ATOM 1354 C CA . ASN A 1 164 ? -23.681 -3.116 53.557 1.00 86.44 164 ASN A CA 1
ATOM 1355 C C . ASN A 1 164 ? -24.904 -2.689 54.378 1.00 86.44 164 ASN A C 1
ATOM 1357 O O . ASN A 1 164 ? -25.010 -3.079 55.536 1.00 86.44 164 ASN A O 1
ATOM 1361 N N . THR A 1 165 ? -25.868 -1.988 53.772 1.00 84.69 165 THR A N 1
ATOM 1362 C CA . THR A 1 165 ? -27.100 -1.568 54.461 1.00 84.69 165 THR A CA 1
ATOM 1363 C C . THR A 1 165 ? -27.900 -2.760 54.990 1.00 84.69 165 THR A C 1
ATOM 1365 O O . THR A 1 165 ? -28.360 -2.738 56.128 1.00 84.69 165 THR A O 1
ATOM 1368 N N . LEU A 1 166 ? -28.042 -3.831 54.203 1.00 80.69 166 LEU A N 1
ATOM 1369 C CA . LEU A 1 166 ? -28.732 -5.043 54.657 1.00 80.69 166 LEU A CA 1
ATOM 1370 C C . LEU A 1 166 ? -27.969 -5.756 55.780 1.00 80.69 166 LEU A C 1
ATOM 1372 O O . LEU A 1 166 ? -28.591 -6.294 56.692 1.00 80.69 166 LEU A O 1
ATOM 1376 N N . SER A 1 167 ? -26.636 -5.741 55.732 1.00 83.44 167 SER A N 1
ATOM 1377 C CA . SER A 1 167 ? -25.787 -6.371 56.749 1.00 83.44 167 SER A CA 1
ATOM 1378 C C . SER A 1 167 ? -25.858 -5.618 58.081 1.00 83.44 167 SER A C 1
ATOM 1380 O O . SER A 1 167 ? -25.978 -6.246 59.128 1.00 83.44 167 SER A O 1
ATOM 1382 N N . GLU A 1 168 ? -25.862 -4.282 58.046 1.00 85.19 168 GLU A N 1
ATOM 1383 C CA . GLU A 1 168 ? -26.084 -3.424 59.218 1.00 85.19 168 GLU A CA 1
ATOM 1384 C C . GLU A 1 168 ? -27.462 -3.678 59.837 1.00 85.19 168 GLU A C 1
ATOM 1386 O O . GLU A 1 168 ? -27.570 -3.920 61.038 1.00 85.19 168 GLU A O 1
ATOM 1391 N N . LYS A 1 169 ? -28.519 -3.711 59.014 1.00 79.75 169 LYS A N 1
ATOM 1392 C CA . LYS A 1 169 ? -29.883 -3.975 59.492 1.00 79.75 169 LYS A CA 1
ATOM 1393 C C . LYS A 1 169 ? -30.045 -5.375 60.077 1.00 79.75 169 LYS A C 1
ATOM 1395 O O . LYS A 1 169 ? -30.755 -5.539 61.066 1.00 79.75 169 LYS A O 1
ATOM 1400 N N . LEU A 1 170 ? -29.367 -6.373 59.514 1.00 82.12 170 LEU A N 1
ATOM 1401 C CA . LEU A 1 170 ? -29.338 -7.722 60.073 1.00 82.12 170 LEU A CA 1
ATOM 1402 C C . LEU A 1 170 ? -28.595 -7.765 61.417 1.00 82.12 170 LEU A C 1
ATOM 1404 O O . LEU A 1 170 ? -29.060 -8.426 62.340 1.00 82.12 170 LEU A O 1
ATOM 1408 N N . ALA A 1 171 ? -27.473 -7.055 61.550 1.00 82.62 171 ALA A N 1
ATOM 1409 C CA . ALA A 1 171 ? -26.737 -6.979 62.811 1.00 82.62 171 ALA A CA 1
ATOM 1410 C C . ALA A 1 171 ? -27.563 -6.298 63.917 1.00 82.62 171 ALA A C 1
ATOM 1412 O O . ALA A 1 171 ? -27.618 -6.807 65.036 1.00 82.62 171 ALA A O 1
ATOM 1413 N N . GLU A 1 172 ? -28.253 -5.196 63.596 1.00 80.25 172 GLU A N 1
ATOM 1414 C CA . GLU A 1 172 ? -29.212 -4.544 64.502 1.00 80.25 172 GLU A CA 1
ATOM 1415 C C . GLU A 1 172 ? -30.300 -5.526 64.971 1.00 80.25 172 GLU A C 1
ATOM 1417 O O . GLU A 1 172 ? -30.632 -5.567 66.155 1.00 80.25 172 GLU A O 1
ATOM 1422 N N . GLU A 1 173 ? -30.843 -6.335 64.058 1.00 76.25 173 GLU A N 1
ATOM 1423 C CA . GLU A 1 173 ? -31.877 -7.330 64.362 1.00 76.25 173 GLU A CA 1
ATOM 1424 C C . GLU A 1 173 ? -31.358 -8.443 65.279 1.00 76.25 173 GLU A C 1
ATOM 1426 O O . GLU A 1 173 ? -32.020 -8.787 66.258 1.00 76.25 173 GLU A O 1
ATOM 1431 N N . VAL A 1 174 ? -30.170 -8.984 64.994 1.00 81.25 174 VAL A N 1
ATOM 1432 C CA . VAL A 1 174 ? -29.547 -10.023 65.827 1.00 81.25 174 VAL A CA 1
ATOM 1433 C C . VAL A 1 174 ? -29.299 -9.495 67.239 1.00 81.25 174 VAL A C 1
ATOM 1435 O O . VAL A 1 174 ? -29.695 -10.154 68.195 1.00 81.25 174 VAL A O 1
ATOM 1438 N N . MET A 1 175 ? -28.731 -8.291 67.383 1.00 79.62 175 MET A N 1
ATOM 1439 C CA . MET A 1 175 ? -28.504 -7.690 68.704 1.00 79.62 175 MET A CA 1
ATOM 1440 C C . MET A 1 175 ? -29.805 -7.474 69.477 1.00 79.62 175 MET A C 1
ATOM 1442 O O . MET A 1 175 ? -29.867 -7.767 70.668 1.00 79.62 175 MET A O 1
ATOM 1446 N N . LEU A 1 176 ? -30.856 -6.981 68.816 1.00 76.25 176 LEU A N 1
ATOM 1447 C CA . LEU A 1 176 ? -32.146 -6.778 69.472 1.00 76.25 176 LEU A CA 1
ATOM 1448 C C . LEU A 1 176 ? -32.763 -8.095 69.928 1.00 76.25 176 LEU A C 1
ATOM 1450 O O . LEU A 1 176 ? -33.241 -8.163 71.054 1.00 76.25 176 LEU A O 1
ATOM 1454 N N . ARG A 1 177 ? -32.729 -9.141 69.094 1.00 75.12 177 ARG A N 1
ATOM 1455 C CA . ARG A 1 177 ? -33.210 -10.474 69.485 1.00 75.12 177 ARG A CA 1
ATOM 1456 C C . ARG A 1 177 ? -32.456 -11.014 70.690 1.00 75.12 177 ARG A C 1
ATOM 1458 O O . ARG A 1 177 ? -33.108 -11.457 71.623 1.00 75.12 177 ARG A O 1
ATOM 1465 N N . SER A 1 178 ? -31.128 -10.898 70.710 1.00 75.81 178 SER A N 1
ATOM 1466 C CA . SER A 1 178 ? -30.331 -11.314 71.869 1.00 75.81 178 SER A CA 1
ATOM 1467 C C . SER A 1 178 ? -30.724 -10.555 73.141 1.00 75.81 178 SER A C 1
ATOM 1469 O O . SER A 1 178 ? -30.918 -11.177 74.178 1.00 75.81 178 SER A O 1
ATOM 1471 N N . LEU A 1 179 ? -30.935 -9.235 73.061 1.00 74.88 179 LEU A N 1
ATOM 1472 C CA . LEU A 1 179 ? -31.411 -8.442 74.204 1.00 74.88 179 LEU A CA 1
ATOM 1473 C C . LEU A 1 179 ? -32.824 -8.848 74.658 1.00 74.88 179 LEU A C 1
ATOM 1475 O O . LEU A 1 179 ? -33.105 -8.873 75.854 1.00 74.88 179 LEU A O 1
ATOM 1479 N N . TYR A 1 180 ? -33.724 -9.163 73.721 1.00 71.25 180 TYR A N 1
ATOM 1480 C CA . TYR A 1 180 ? -35.067 -9.656 74.042 1.00 71.25 180 TYR A CA 1
ATOM 1481 C C . TYR A 1 180 ? -35.033 -11.039 74.701 1.00 71.25 180 TYR A C 1
ATOM 1483 O O . TYR A 1 180 ? -35.764 -11.261 75.663 1.00 71.25 180 TYR A O 1
ATOM 1491 N N . GLU A 1 181 ? -34.190 -11.948 74.212 1.00 72.19 181 GLU A N 1
ATOM 1492 C CA . GLU A 1 181 ? -33.982 -13.280 74.791 1.00 72.19 181 GLU A CA 1
ATOM 1493 C C . GLU A 1 181 ? -33.411 -13.189 76.216 1.00 72.19 181 GLU A C 1
ATOM 1495 O O . GLU A 1 181 ? -33.897 -13.873 77.116 1.00 72.19 181 GLU A O 1
ATOM 1500 N N . GLU A 1 182 ? -32.447 -12.294 76.457 1.00 75.56 182 GLU A N 1
ATOM 1501 C CA . GLU A 1 182 ? -31.904 -12.026 77.797 1.00 75.56 182 GLU A CA 1
ATOM 1502 C C . GLU A 1 182 ? -32.958 -11.452 78.757 1.00 75.56 182 GLU A C 1
ATOM 1504 O O . GLU A 1 182 ? -33.019 -11.854 79.918 1.00 75.56 182 GLU A O 1
ATOM 1509 N N . ALA A 1 183 ? -33.801 -10.528 78.285 1.00 71.56 183 ALA A N 1
ATOM 1510 C CA . ALA A 1 183 ? -34.826 -9.886 79.109 1.00 71.56 183 ALA A CA 1
ATOM 1511 C C . ALA A 1 183 ? -36.015 -10.807 79.441 1.00 71.56 183 ALA A C 1
ATOM 1513 O O . ALA A 1 183 ? -36.630 -10.648 80.495 1.00 71.56 183 ALA A O 1
ATOM 1514 N N . MET A 1 184 ? -36.355 -11.741 78.549 1.00 64.00 184 MET A N 1
ATOM 1515 C CA . MET A 1 184 ? -37.504 -12.643 78.700 1.00 64.00 184 MET A CA 1
ATOM 1516 C C . MET A 1 184 ? -37.162 -13.962 79.417 1.00 64.00 184 MET A C 1
ATOM 1518 O O . MET A 1 184 ? -38.066 -14.630 79.913 1.00 64.00 184 MET A O 1
ATOM 1522 N N . GLY A 1 185 ? -35.883 -14.352 79.498 1.00 62.28 185 GLY A N 1
ATOM 1523 C CA . GLY A 1 185 ? -35.490 -15.673 80.004 1.00 62.28 185 GLY A CA 1
ATOM 1524 C C . GLY A 1 185 ? -35.889 -16.814 79.047 1.00 62.28 185 GLY A C 1
ATOM 1525 O O . GLY A 1 185 ? -36.267 -16.559 77.904 1.00 62.28 185 GLY A O 1
ATOM 1526 N N . PRO A 1 186 ? -35.784 -18.097 79.452 1.00 59.44 186 PRO A N 1
ATOM 1527 C CA . PRO A 1 186 ? -36.208 -19.218 78.615 1.00 59.44 186 PRO A CA 1
ATOM 1528 C C . PRO A 1 186 ? -37.734 -19.201 78.443 1.00 59.44 186 PRO A C 1
ATOM 1530 O O . PRO A 1 186 ? -38.472 -19.685 79.297 1.00 59.44 186 PRO A O 1
ATOM 1533 N N . ILE A 1 187 ? -38.198 -18.628 77.334 1.00 55.31 187 ILE A N 1
ATOM 1534 C CA . ILE A 1 187 ? -39.620 -18.518 77.003 1.00 55.31 187 ILE A CA 1
ATOM 1535 C C . ILE A 1 187 ? -40.210 -19.922 76.804 1.00 55.31 187 ILE A C 1
ATOM 1537 O O . ILE A 1 187 ? -39.756 -20.684 75.943 1.00 55.31 187 ILE A O 1
ATOM 1541 N N . ASN A 1 188 ? -41.252 -20.264 77.568 1.00 56.44 188 ASN A N 1
ATOM 1542 C CA . ASN A 1 188 ? -42.078 -21.437 77.288 1.00 56.44 188 ASN A CA 1
ATOM 1543 C C . ASN A 1 188 ? -42.850 -21.206 75.980 1.00 56.44 188 ASN A C 1
ATOM 1545 O O . ASN A 1 188 ? -43.438 -20.146 75.775 1.00 56.44 188 ASN A O 1
ATOM 1549 N N . LYS A 1 189 ? -42.886 -22.211 75.093 1.00 56.19 189 LYS A N 1
ATOM 1550 C CA . LYS A 1 189 ? -43.557 -22.149 73.773 1.00 56.19 189 LYS A CA 1
ATOM 1551 C C . LYS A 1 189 ? -45.009 -21.646 73.816 1.00 56.19 189 LYS A C 1
ATOM 1553 O O . LYS A 1 189 ? -45.500 -21.170 72.800 1.00 56.19 189 LYS A O 1
ATOM 1558 N N . GLU A 1 190 ? -45.673 -21.764 74.961 1.00 54.97 190 GLU A N 1
ATOM 1559 C CA . GLU A 1 190 ? -47.069 -21.380 75.186 1.00 54.97 190 GLU A CA 1
ATOM 1560 C C . GLU A 1 190 ? -47.250 -19.867 75.445 1.00 54.97 190 GLU A C 1
ATOM 1562 O O . GLU A 1 190 ? -48.246 -19.306 75.003 1.00 54.97 190 GLU A O 1
ATOM 1567 N N . GLU A 1 191 ? -46.271 -19.173 76.043 1.00 52.88 191 GLU A N 1
ATOM 1568 C CA . GLU A 1 191 ? -46.318 -17.711 76.280 1.00 52.88 191 GLU A CA 1
ATOM 1569 C C . GLU A 1 191 ? -45.961 -16.894 75.022 1.00 52.88 191 GLU A C 1
ATOM 1571 O O . GLU A 1 191 ? -46.371 -15.742 74.865 1.00 52.88 191 GLU A O 1
ATOM 1576 N N . LEU A 1 192 ? -45.232 -17.504 74.080 1.00 53.41 192 LEU A N 1
ATOM 1577 C CA . LEU A 1 192 ? -44.803 -16.870 72.829 1.00 53.41 192 LEU A CA 1
ATOM 1578 C C . LEU A 1 192 ? -45.969 -16.635 71.842 1.00 53.41 192 LEU A C 1
ATOM 1580 O O . LEU A 1 192 ? -45.934 -15.680 71.068 1.00 53.41 192 LEU A O 1
ATOM 1584 N N . GLU A 1 193 ? -47.002 -17.483 71.873 1.00 53.78 193 GLU A N 1
ATOM 1585 C CA . GLU A 1 193 ? -48.202 -17.369 71.020 1.00 53.78 193 GLU A CA 1
ATOM 1586 C C . GLU A 1 193 ? -49.179 -16.283 71.510 1.00 53.78 193 GLU A C 1
ATOM 1588 O O . GLU A 1 193 ? -49.914 -15.693 70.712 1.00 53.78 193 GLU A O 1
ATOM 1593 N N . GLU A 1 194 ? -49.167 -15.973 72.811 1.00 50.84 194 GLU A N 1
ATOM 1594 C CA . GLU A 1 194 ? -50.025 -14.947 73.419 1.00 50.84 194 GLU A CA 1
ATOM 1595 C C . GLU A 1 194 ? -49.406 -13.541 73.314 1.00 50.84 194 GLU A C 1
ATOM 1597 O O . GLU A 1 194 ? -50.115 -12.536 73.219 1.00 50.84 194 GLU A O 1
ATOM 1602 N N . PHE A 1 195 ? -48.077 -13.459 73.178 1.00 50.88 195 PHE A N 1
ATOM 1603 C CA . PHE A 1 195 ? -47.332 -12.228 72.903 1.00 50.88 195 PHE A CA 1
ATOM 1604 C C . PHE A 1 195 ? -47.413 -11.799 71.423 1.00 50.88 195 PHE A C 1
ATOM 1606 O O . PHE A 1 195 ? -46.426 -11.421 70.791 1.00 50.88 195 PHE A O 1
ATOM 1613 N N . LYS A 1 196 ? -48.632 -11.736 70.870 1.00 54.09 196 LYS A N 1
ATOM 1614 C CA . LYS A 1 196 ? -48.961 -10.905 69.696 1.00 54.09 196 LYS A CA 1
ATOM 1615 C C . LYS A 1 196 ? -48.956 -9.435 70.100 1.00 54.09 196 LYS A C 1
ATOM 1617 O O . LYS A 1 196 ? -49.957 -8.734 70.000 1.00 54.09 196 LYS A O 1
ATOM 1622 N N . ASN A 1 197 ? -47.822 -8.974 70.610 1.00 59.19 197 ASN A N 1
ATOM 1623 C CA . ASN A 1 197 ? -47.656 -7.607 71.048 1.00 59.19 197 ASN A CA 1
ATOM 1624 C C . ASN A 1 197 ? -47.781 -6.730 69.795 1.00 59.19 197 ASN A C 1
ATOM 1626 O O . ASN A 1 197 ? -46.902 -6.742 68.934 1.00 59.19 197 ASN A O 1
ATOM 1630 N N . GLU A 1 198 ? -48.903 -6.024 69.654 1.00 58.19 198 GLU A N 1
ATOM 1631 C CA . GLU A 1 198 ? -49.222 -5.148 68.514 1.00 58.19 198 GLU A CA 1
ATOM 1632 C C . GLU A 1 198 ? -48.041 -4.235 68.169 1.00 58.19 198 GLU A C 1
ATOM 1634 O O . GLU A 1 198 ? -47.683 -4.060 67.008 1.00 58.19 198 GLU A O 1
ATOM 1639 N N . LYS A 1 199 ? -47.338 -3.778 69.208 1.00 57.91 199 LYS A N 1
ATOM 1640 C CA . LYS A 1 199 ? -46.134 -2.953 69.128 1.00 57.91 199 LYS A CA 1
ATOM 1641 C C . LYS A 1 199 ? -44.946 -3.654 68.454 1.00 57.91 199 LYS A C 1
ATOM 1643 O O . LYS A 1 199 ? -44.186 -3.014 67.729 1.00 57.91 199 LYS A O 1
ATOM 1648 N N . PHE A 1 200 ? -44.772 -4.958 68.673 1.00 58.91 200 PHE A N 1
ATOM 1649 C CA . PHE A 1 200 ? -43.748 -5.761 67.998 1.00 58.91 200 PHE A CA 1
ATOM 1650 C C . PHE A 1 200 ? -44.099 -5.934 66.519 1.00 58.91 200 PHE A C 1
ATOM 1652 O O . PHE A 1 200 ? -43.261 -5.655 65.666 1.00 58.91 200 PHE A O 1
ATOM 1659 N N . ASN A 1 201 ? -45.353 -6.275 66.209 1.00 62.97 201 ASN A N 1
ATOM 1660 C CA . ASN A 1 201 ? -45.821 -6.424 64.829 1.00 62.97 201 ASN A CA 1
ATOM 1661 C C . ASN A 1 201 ? -45.764 -5.107 64.038 1.00 62.97 201 ASN A C 1
ATOM 1663 O O . ASN A 1 201 ? -45.313 -5.115 62.896 1.00 62.97 201 ASN A O 1
ATOM 1667 N N . GLU A 1 202 ? -46.129 -3.968 64.632 1.00 67.88 202 GLU A N 1
ATOM 1668 C CA . GLU A 1 202 ? -45.973 -2.646 64.004 1.00 67.88 202 GLU A CA 1
ATOM 1669 C C . GLU A 1 202 ? -44.505 -2.305 63.722 1.00 67.88 202 GLU A C 1
ATOM 1671 O O . GLU A 1 202 ? -44.173 -1.776 62.658 1.00 67.88 202 GLU A O 1
ATOM 1676 N N . THR A 1 203 ? -43.605 -2.622 64.658 1.00 63.00 203 THR A N 1
ATOM 1677 C CA . THR A 1 203 ? -42.165 -2.381 64.484 1.00 63.00 203 THR A CA 1
ATOM 1678 C C . THR A 1 203 ? -41.590 -3.274 63.381 1.00 63.00 203 THR A C 1
ATOM 1680 O O . THR A 1 203 ? -40.759 -2.832 62.584 1.00 63.00 203 THR A O 1
ATOM 1683 N N . LEU A 1 204 ? -42.074 -4.515 63.293 1.00 62.38 204 LEU A N 1
ATOM 1684 C CA . LEU A 1 204 ? -41.689 -5.493 62.281 1.00 62.38 204 LEU A CA 1
ATOM 1685 C C . LEU A 1 204 ? -42.220 -5.097 60.893 1.00 62.38 204 LEU A C 1
ATOM 1687 O O . LEU A 1 204 ? -41.472 -5.153 59.920 1.00 62.38 204 LEU A O 1
ATOM 1691 N N . LEU A 1 205 ? -43.454 -4.592 60.801 1.00 69.19 205 LEU A N 1
ATOM 1692 C CA . LEU A 1 205 ? -44.046 -4.076 59.561 1.00 69.19 205 LEU A CA 1
ATOM 1693 C C . LEU A 1 205 ? -43.326 -2.825 59.041 1.00 69.19 205 LEU A C 1
ATOM 1695 O O . LEU A 1 205 ? -42.930 -2.812 57.877 1.00 69.19 205 LEU A O 1
ATOM 1699 N N . LYS A 1 206 ? -43.045 -1.831 59.898 1.00 74.69 206 LYS A N 1
ATOM 1700 C CA . LYS A 1 206 ? -42.233 -0.656 59.514 1.00 74.69 206 LYS A CA 1
ATOM 1701 C C . LYS A 1 206 ? -40.839 -1.047 59.018 1.00 74.69 206 LYS A C 1
ATOM 1703 O O . LYS A 1 206 ? -40.291 -0.414 58.117 1.00 74.69 206 LYS A O 1
ATOM 1708 N N . ARG A 1 207 ? -40.246 -2.100 59.591 1.00 64.06 207 ARG A N 1
ATOM 1709 C CA . ARG A 1 207 ? -38.957 -2.646 59.135 1.00 64.06 207 ARG A CA 1
ATOM 1710 C C . ARG A 1 207 ? -39.060 -3.360 57.794 1.00 64.06 207 ARG A C 1
ATOM 1712 O O . ARG A 1 207 ? -38.190 -3.157 56.949 1.00 64.06 207 ARG A O 1
ATOM 1719 N N . ILE A 1 208 ? -40.100 -4.167 57.591 1.00 67.75 208 ILE A N 1
ATOM 1720 C CA . ILE A 1 208 ? -40.368 -4.820 56.305 1.00 67.75 208 ILE A CA 1
ATOM 1721 C C . ILE A 1 208 ? -40.556 -3.763 55.211 1.00 67.75 208 ILE A C 1
ATOM 1723 O O . ILE A 1 208 ? -39.977 -3.916 54.140 1.00 67.75 208 ILE A O 1
ATOM 1727 N N . GLU A 1 209 ? -41.271 -2.669 55.482 1.00 71.44 209 GLU A N 1
ATOM 1728 C CA . GLU A 1 209 ? -41.416 -1.551 54.538 1.00 71.44 209 GLU A CA 1
ATOM 1729 C C . GLU A 1 209 ? -40.073 -0.896 54.188 1.00 71.44 209 GLU A C 1
ATOM 1731 O O . GLU A 1 209 ? -39.770 -0.745 53.007 1.00 71.44 209 GLU A O 1
ATOM 1736 N N . GLY A 1 210 ? -39.212 -0.604 55.171 1.00 69.31 210 GLY A N 1
ATOM 1737 C CA . GLY A 1 210 ? -37.883 -0.033 54.901 1.00 69.31 210 GLY A CA 1
ATOM 1738 C C . GLY A 1 210 ? -36.958 -0.963 54.096 1.00 69.31 210 GLY A C 1
ATOM 1739 O O . GLY A 1 210 ? -36.171 -0.517 53.253 1.00 69.31 210 GLY A O 1
ATOM 1740 N N . ILE A 1 211 ? -37.069 -2.280 54.305 1.00 65.56 211 ILE A N 1
ATOM 1741 C CA . ILE A 1 211 ? -36.366 -3.284 53.492 1.00 65.56 211 ILE A CA 1
ATOM 1742 C C . ILE A 1 211 ? -36.967 -3.348 52.080 1.00 65.56 211 ILE A C 1
ATOM 1744 O O . ILE A 1 211 ? -36.220 -3.435 51.106 1.00 65.56 211 ILE A O 1
ATOM 1748 N N . LEU A 1 212 ? -38.292 -3.275 51.942 1.00 63.41 212 LEU A N 1
ATOM 1749 C CA . LEU A 1 212 ? -38.977 -3.285 50.647 1.00 63.41 212 LEU A CA 1
ATOM 1750 C C . LEU A 1 212 ? -38.649 -2.047 49.802 1.00 63.41 212 LEU A C 1
ATOM 1752 O O . LEU A 1 212 ? -38.394 -2.208 48.607 1.00 63.41 212 LEU A O 1
ATOM 1756 N N . GLU A 1 213 ? -38.554 -0.857 50.401 1.00 69.50 213 GLU A N 1
ATOM 1757 C CA . GLU A 1 213 ? -38.069 0.357 49.722 1.00 69.50 213 GLU A CA 1
ATOM 1758 C C . GLU A 1 213 ? -36.637 0.173 49.198 1.00 69.50 213 GLU A C 1
ATOM 1760 O O . GLU A 1 213 ? -36.331 0.497 48.048 1.00 69.50 213 GLU A O 1
ATOM 1765 N N . SER A 1 214 ? -35.778 -0.465 49.993 1.00 62.94 214 SER A N 1
ATOM 1766 C CA . SER A 1 214 ? -34.407 -0.796 49.585 1.00 62.94 214 SER A CA 1
ATOM 1767 C C . SER A 1 214 ? -34.360 -1.870 48.479 1.00 62.94 214 SER A C 1
ATOM 1769 O O . SER A 1 214 ? -33.418 -1.920 47.686 1.00 62.94 214 SER A O 1
ATOM 1771 N N . ILE A 1 215 ? -35.379 -2.734 48.382 1.00 61.31 215 ILE A N 1
ATOM 1772 C CA . ILE A 1 215 ? -35.526 -3.749 47.324 1.00 61.31 215 ILE A CA 1
ATOM 1773 C C . ILE A 1 215 ? -36.051 -3.142 46.012 1.00 61.31 215 ILE A C 1
ATOM 1775 O O . ILE A 1 215 ? -35.699 -3.640 44.938 1.00 61.31 215 ILE A O 1
ATOM 1779 N N . SER A 1 216 ? -36.842 -2.063 46.036 1.00 61.03 216 SER A N 1
ATOM 1780 C CA . SER A 1 216 ? -37.223 -1.344 44.803 1.00 61.03 216 SER A CA 1
ATOM 1781 C C . SER A 1 216 ? -36.000 -0.865 44.017 1.00 61.03 216 SER A C 1
ATOM 1783 O O . SER A 1 216 ? -35.958 -1.031 42.794 1.00 61.03 216 SER A O 1
ATOM 1785 N N . ASP A 1 217 ? -34.963 -0.400 44.716 1.00 57.25 217 ASP A N 1
ATOM 1786 C CA . ASP A 1 217 ? -33.679 -0.018 44.116 1.00 57.25 217 ASP A CA 1
ATOM 1787 C C . ASP A 1 217 ? -32.961 -1.218 43.464 1.00 57.25 217 ASP A C 1
ATOM 1789 O O . ASP A 1 217 ? -32.351 -1.099 42.397 1.00 57.25 217 ASP A O 1
ATOM 1793 N N . ILE A 1 218 ? -33.102 -2.423 44.034 1.00 54.62 218 ILE A N 1
ATOM 1794 C CA . ILE A 1 218 ? -32.600 -3.683 43.449 1.00 54.62 218 ILE A CA 1
ATOM 1795 C C . ILE A 1 218 ? -33.377 -4.046 42.175 1.00 54.62 218 ILE A C 1
ATOM 1797 O O . ILE A 1 218 ? -32.804 -4.559 41.207 1.00 54.62 218 ILE A O 1
ATOM 1801 N N . ARG A 1 219 ? -34.689 -3.788 42.149 1.00 54.16 219 ARG A N 1
ATOM 1802 C CA . ARG A 1 219 ? -35.537 -4.041 40.976 1.00 54.16 219 ARG A CA 1
ATOM 1803 C C . ARG A 1 219 ? -35.156 -3.135 39.803 1.00 54.16 219 ARG A C 1
ATOM 1805 O O . ARG A 1 219 ? -35.090 -3.631 38.681 1.00 54.16 219 ARG A O 1
ATOM 1812 N N . LEU A 1 220 ? -34.820 -1.871 40.072 1.00 53.50 220 LEU A N 1
ATOM 1813 C CA . LEU A 1 220 ? -34.303 -0.915 39.082 1.00 53.50 220 LEU A CA 1
ATOM 1814 C C . LEU A 1 220 ? -32.948 -1.339 38.486 1.00 53.50 220 LEU A C 1
ATOM 1816 O O . LEU A 1 220 ? -32.698 -1.131 37.302 1.00 53.50 220 LEU A O 1
ATOM 1820 N N . LEU A 1 221 ? -32.088 -2.006 39.263 1.00 51.75 221 LEU A N 1
ATOM 1821 C CA . LEU A 1 221 ? -30.845 -2.590 38.741 1.00 51.75 221 LEU A CA 1
ATOM 1822 C C . LEU A 1 221 ? -31.090 -3.815 37.846 1.00 51.75 221 LEU A C 1
ATOM 1824 O O . LEU A 1 221 ? -30.360 -4.029 36.878 1.00 51.75 221 LEU A O 1
ATOM 1828 N N . ARG A 1 222 ? -32.117 -4.625 38.137 1.00 50.56 222 ARG A N 1
ATOM 1829 C CA . ARG A 1 222 ? -32.476 -5.796 37.315 1.00 50.56 222 ARG A CA 1
ATOM 1830 C C . ARG A 1 222 ? -33.128 -5.430 35.984 1.00 50.56 222 ARG A C 1
ATOM 1832 O O . ARG A 1 222 ? -32.975 -6.194 35.041 1.00 50.56 222 ARG A O 1
ATOM 1839 N N . THR A 1 223 ? -33.833 -4.305 35.884 1.00 50.69 223 THR A N 1
ATOM 1840 C CA . THR A 1 223 ? -34.454 -3.871 34.619 1.00 50.69 223 THR A CA 1
ATOM 1841 C C . THR A 1 223 ? -33.445 -3.286 33.626 1.00 50.69 223 THR A C 1
ATOM 1843 O O . THR A 1 223 ? -33.706 -3.306 32.426 1.00 50.69 223 THR A O 1
ATOM 1846 N N . GLY A 1 224 ? -32.278 -2.820 34.092 1.00 47.16 224 GLY A N 1
ATOM 1847 C CA . GLY A 1 224 ? -31.167 -2.383 33.233 1.00 47.16 224 GLY A CA 1
ATOM 1848 C C . GLY A 1 224 ? -30.241 -3.513 32.758 1.00 47.16 224 GLY A C 1
ATOM 1849 O O . GLY A 1 224 ? -29.594 -3.389 31.720 1.00 47.16 224 GLY A O 1
ATOM 1850 N N . ILE A 1 225 ? -30.191 -4.638 33.479 1.00 47.97 225 ILE A N 1
ATOM 1851 C CA . ILE A 1 225 ? -29.457 -5.837 33.057 1.00 47.97 225 ILE A CA 1
ATOM 1852 C C . ILE A 1 225 ? -30.393 -6.642 32.158 1.00 47.97 225 ILE A C 1
ATOM 1854 O O . ILE A 1 225 ? -31.233 -7.396 32.651 1.00 47.97 225 ILE A O 1
ATOM 1858 N N . LYS A 1 226 ? -30.256 -6.493 30.834 1.00 51.88 226 LYS A N 1
ATOM 1859 C CA . LYS A 1 226 ? -30.968 -7.365 29.894 1.00 51.88 226 LYS A CA 1
ATOM 1860 C C . LYS A 1 226 ? -30.730 -8.825 30.300 1.00 51.88 226 LYS A C 1
ATOM 1862 O O . LYS A 1 226 ? -29.576 -9.199 30.545 1.00 51.88 226 LYS A O 1
ATOM 1867 N N . PRO A 1 227 ? -31.782 -9.658 30.403 1.00 50.53 227 PRO A N 1
ATOM 1868 C CA . PRO A 1 227 ? -31.627 -11.069 30.714 1.00 50.53 227 PRO A CA 1
ATOM 1869 C C . PRO A 1 227 ? -30.546 -11.681 29.823 1.00 50.53 227 PRO A C 1
ATOM 1871 O O . PRO A 1 227 ? -30.513 -11.415 28.624 1.00 50.53 227 PRO A O 1
ATOM 1874 N N . ILE A 1 228 ? -29.678 -12.534 30.373 1.00 45.81 228 ILE A N 1
ATOM 1875 C CA . ILE A 1 228 ? -28.633 -13.234 29.597 1.00 45.81 228 ILE A CA 1
ATOM 1876 C C . ILE A 1 228 ? -29.232 -13.907 28.348 1.00 45.81 228 ILE A C 1
ATOM 1878 O O . ILE A 1 228 ? -28.592 -13.948 27.304 1.00 45.81 228 ILE A O 1
ATOM 1882 N N . ARG A 1 229 ? -30.499 -14.335 28.411 1.00 43.25 229 ARG A N 1
ATOM 1883 C CA . ARG A 1 229 ? -31.277 -14.842 27.274 1.00 43.25 229 ARG A CA 1
ATOM 1884 C C . ARG A 1 229 ? -31.393 -13.858 26.100 1.00 43.25 229 ARG A C 1
ATOM 1886 O O . ARG A 1 229 ? -31.301 -14.296 24.963 1.00 43.25 229 ARG A O 1
ATOM 1893 N N . GLU A 1 230 ? -31.566 -12.563 26.355 1.00 48.66 230 GLU A N 1
ATOM 1894 C CA . GLU A 1 230 ? -31.628 -11.524 25.316 1.00 48.66 230 GLU A CA 1
ATOM 1895 C C . GLU A 1 230 ? -30.249 -11.217 24.720 1.00 48.66 230 GLU A C 1
ATOM 1897 O O . GLU A 1 230 ? -30.114 -10.953 23.523 1.00 48.66 230 GLU A O 1
ATOM 1902 N N . HIS A 1 231 ? -29.192 -11.289 25.532 1.00 48.59 231 HIS A N 1
ATOM 1903 C CA . HIS A 1 231 ? -27.823 -11.214 25.022 1.00 48.59 231 HIS A CA 1
ATOM 1904 C C . HIS A 1 231 ? -27.482 -12.435 24.161 1.00 48.59 231 HIS A C 1
ATOM 1906 O O . HIS A 1 231 ? -26.878 -12.280 23.102 1.00 48.59 231 HIS A O 1
ATOM 1912 N N . LEU A 1 232 ? -27.928 -13.627 24.563 1.00 46.34 232 LEU A N 1
ATOM 1913 C CA . LEU A 1 232 ? -27.769 -14.856 23.790 1.00 46.34 232 LEU A CA 1
ATOM 1914 C C . LEU A 1 232 ? -28.578 -14.819 22.491 1.00 46.34 232 LEU A C 1
ATOM 1916 O O . LEU A 1 232 ? -28.023 -15.157 21.454 1.00 46.34 232 LEU A O 1
ATOM 1920 N N . SER A 1 233 ? -29.819 -14.320 22.501 1.00 52.41 233 SER A N 1
ATOM 1921 C CA . SER A 1 233 ? -30.605 -14.165 21.270 1.00 52.41 233 SER A CA 1
ATOM 1922 C C . SER A 1 233 ? -29.993 -13.136 20.320 1.00 52.41 233 SER A C 1
ATOM 1924 O O . SER A 1 233 ? -30.006 -13.350 19.117 1.00 52.41 233 SER A O 1
ATOM 1926 N N . THR A 1 234 ? -29.397 -12.059 20.847 1.00 57.62 234 THR A N 1
ATOM 1927 C CA . THR A 1 234 ? -28.662 -11.064 20.042 1.00 57.62 234 THR A CA 1
ATOM 1928 C C . THR A 1 234 ? -27.385 -11.657 19.436 1.00 57.62 234 THR A C 1
ATOM 1930 O O . THR A 1 234 ? -27.023 -11.350 18.307 1.00 57.62 234 THR A O 1
ATOM 1933 N N . ILE A 1 235 ? -26.683 -12.526 20.166 1.00 56.22 235 ILE A N 1
ATOM 1934 C CA . ILE A 1 235 ? -25.505 -13.236 19.650 1.00 56.22 235 ILE A CA 1
ATOM 1935 C C . ILE A 1 235 ? -25.917 -14.267 18.590 1.00 56.22 235 ILE A C 1
ATOM 1937 O O . ILE A 1 235 ? -25.216 -14.428 17.593 1.00 56.22 235 ILE A O 1
ATOM 1941 N N . GLN A 1 236 ? -27.059 -14.927 18.778 1.00 57.03 236 GLN A N 1
ATOM 1942 C CA . GLN A 1 236 ? -27.587 -15.942 17.872 1.00 57.03 236 GLN A CA 1
ATOM 1943 C C . GLN A 1 236 ? -28.079 -15.326 16.554 1.00 57.03 236 GLN A C 1
ATOM 1945 O O . GLN A 1 236 ? -27.679 -15.802 15.496 1.00 57.03 236 GLN A O 1
ATOM 1950 N N . THR A 1 237 ? -28.783 -14.189 16.590 1.00 63.22 237 THR A N 1
ATOM 1951 C CA . THR A 1 237 ? -29.137 -13.434 15.372 1.00 63.22 237 THR A CA 1
ATOM 1952 C C . THR A 1 237 ? -27.907 -12.887 14.644 1.00 63.22 237 THR A C 1
ATOM 1954 O O . THR A 1 237 ? -27.821 -12.981 13.423 1.00 63.22 237 THR A O 1
ATOM 1957 N N . LEU A 1 238 ? -26.888 -12.404 15.366 1.00 57.91 238 LEU A N 1
ATOM 1958 C CA . LEU A 1 238 ? -25.618 -11.969 14.761 1.00 57.91 238 LEU A CA 1
ATOM 1959 C C . LEU A 1 238 ? -24.800 -13.121 14.145 1.00 57.91 238 LEU A C 1
ATOM 1961 O O . LEU A 1 238 ? -23.981 -12.888 13.248 1.00 57.91 238 LEU A O 1
ATOM 1965 N N . LEU A 1 239 ? -24.975 -14.350 14.632 1.00 55.97 239 LEU A N 1
ATOM 1966 C CA . LEU A 1 239 ? -24.379 -15.556 14.054 1.00 55.97 239 LEU A CA 1
ATOM 1967 C C . LEU A 1 239 ? -25.163 -16.021 12.820 1.00 55.97 239 LEU A C 1
ATOM 1969 O O . LEU A 1 239 ? -24.550 -16.347 11.804 1.00 55.97 239 LEU A O 1
ATOM 1973 N N . GLU A 1 240 ? -26.491 -15.971 12.864 1.00 60.09 240 GLU A N 1
ATOM 1974 C CA . GLU A 1 240 ? -27.370 -16.320 11.743 1.00 60.09 240 GLU A CA 1
ATOM 1975 C C . GLU A 1 240 ? -27.196 -15.353 10.557 1.00 60.09 240 GLU A C 1
ATOM 1977 O O . GLU A 1 240 ? -26.994 -15.809 9.427 1.00 60.09 240 GLU A O 1
ATOM 1982 N N . ASP A 1 241 ? -27.090 -14.043 10.801 1.00 55.72 241 ASP A N 1
ATOM 1983 C CA . ASP A 1 241 ? -26.815 -13.035 9.763 1.00 55.72 241 ASP A CA 1
ATOM 1984 C C . ASP A 1 241 ? -25.454 -13.238 9.073 1.00 55.72 241 ASP A C 1
ATOM 1986 O O . ASP A 1 241 ? -25.301 -12.995 7.871 1.00 55.72 241 ASP A O 1
ATOM 1990 N N . LYS A 1 242 ? -24.447 -13.748 9.798 1.00 57.19 242 LYS A N 1
ATOM 1991 C CA . LYS A 1 242 ? -23.149 -14.112 9.204 1.00 57.19 242 LYS A CA 1
ATOM 1992 C C . LYS A 1 242 ? -23.238 -15.356 8.325 1.00 57.19 242 LYS A C 1
ATOM 1994 O O . LYS A 1 242 ? -22.562 -15.408 7.299 1.00 57.19 242 LYS A O 1
ATOM 1999 N N . THR A 1 243 ? -24.070 -16.331 8.687 1.00 54.19 243 THR A N 1
ATOM 2000 C CA . THR A 1 243 ? -24.275 -17.538 7.867 1.00 54.19 243 THR A CA 1
ATOM 2001 C C . THR A 1 243 ? -25.098 -17.254 6.606 1.00 54.19 243 THR A C 1
ATOM 2003 O O . THR A 1 243 ? -24.782 -17.785 5.544 1.00 54.19 243 THR A O 1
ATOM 2006 N N . HIS A 1 244 ? -26.077 -16.345 6.671 1.00 52.72 244 HIS A N 1
ATOM 2007 C CA . HIS A 1 244 ? -26.885 -15.945 5.511 1.00 52.72 244 HIS A CA 1
ATOM 2008 C C . HIS A 1 244 ? -26.152 -14.984 4.559 1.00 52.72 244 HIS A C 1
ATOM 2010 O O . HIS A 1 244 ? -26.404 -15.003 3.353 1.00 52.72 244 HIS A O 1
ATOM 2016 N N . SER A 1 245 ? -25.203 -14.188 5.063 1.00 52.91 245 SER A N 1
ATOM 2017 C CA . SER A 1 245 ? -24.319 -13.358 4.230 1.00 52.91 245 SER A CA 1
ATOM 2018 C C . SER A 1 245 ? -23.249 -14.187 3.500 1.00 52.91 245 SER A C 1
ATOM 2020 O O . SER A 1 245 ? -22.917 -13.892 2.355 1.00 52.91 245 SER A O 1
ATOM 2022 N N . ALA A 1 246 ? -22.772 -15.286 4.098 1.00 52.88 246 ALA A N 1
ATOM 2023 C CA . ALA A 1 246 ? -21.826 -16.202 3.451 1.00 52.88 246 ALA A CA 1
ATOM 2024 C C . ALA A 1 246 ? -22.463 -17.081 2.349 1.00 52.88 246 ALA A C 1
ATOM 2026 O O . ALA A 1 246 ? -21.763 -17.524 1.440 1.00 52.88 246 ALA A O 1
ATOM 2027 N N . GLY A 1 247 ? -23.782 -17.308 2.396 1.00 48.16 247 GLY A N 1
ATOM 2028 C CA . GLY A 1 247 ? -24.514 -18.152 1.440 1.00 48.16 247 GLY A CA 1
ATOM 2029 C C . GLY A 1 247 ? -24.950 -17.475 0.132 1.00 48.16 247 GLY A C 1
ATOM 2030 O O . GLY A 1 247 ? -25.409 -18.165 -0.771 1.00 48.16 247 GLY A O 1
ATOM 2031 N N . LYS A 1 248 ? -24.809 -16.148 -0.010 1.00 48.78 248 LYS A N 1
ATOM 2032 C CA . LYS A 1 248 ? -25.234 -15.402 -1.218 1.00 48.78 248 LYS A CA 1
ATOM 2033 C C . LYS A 1 248 ? -24.109 -15.101 -2.218 1.00 48.78 248 LYS A C 1
ATOM 2035 O O . LYS A 1 248 ? -24.320 -14.350 -3.163 1.00 48.78 248 LYS A O 1
ATOM 2040 N N . THR A 1 249 ? -22.936 -15.708 -2.046 1.00 48.66 249 THR A N 1
ATOM 2041 C CA . THR A 1 249 ? -21.760 -15.531 -2.925 1.00 48.66 249 THR A CA 1
ATOM 2042 C C . THR A 1 249 ? -21.386 -16.785 -3.718 1.00 48.66 249 THR A C 1
ATOM 2044 O O . THR A 1 249 ? -20.221 -16.982 -4.033 1.00 48.66 249 THR A O 1
ATOM 2047 N N . ASN A 1 250 ? -22.362 -17.632 -4.049 1.00 46.00 250 ASN A N 1
ATOM 2048 C CA . ASN A 1 250 ? -22.189 -18.720 -5.015 1.00 46.00 250 ASN A CA 1
ATOM 2049 C C . ASN A 1 250 ? -23.422 -18.822 -5.923 1.00 46.00 250 ASN A C 1
ATOM 2051 O O . ASN A 1 250 ? -24.242 -19.715 -5.732 1.00 46.00 250 ASN A O 1
ATOM 2055 N N . ILE A 1 251 ? -23.543 -17.889 -6.874 1.00 42.56 251 ILE A N 1
ATOM 2056 C CA . ILE A 1 251 ? -23.995 -18.116 -8.261 1.00 42.56 251 ILE A CA 1
ATOM 2057 C C . ILE A 1 251 ? -23.193 -17.154 -9.138 1.00 42.56 251 ILE A C 1
ATOM 2059 O O . ILE A 1 251 ? -23.134 -15.959 -8.765 1.00 42.56 251 ILE A O 1
#

pLDDT: mean 77.55, std 15.69, range [42.56, 96.88]